Protein AF-A0AB33HP81-F1 (afdb_monomer)

Nearest PDB structures (foldseek):
  7bwm-assembly1_A  TM=9.381E-01  e=1.524E-46  Mycoplasmoides pneumoniae M129
  6rc9-assembly1_A  TM=9.205E-01  e=2.769E-45  Mycoplasmoides pneumoniae M129
  6s3u-assembly2_B  TM=8.685E-01  e=1.444E-22  Mycoplasmoides genitalium G37
  6s3u-assembly1_A  TM=8.684E-01  e=1.618E-22  Mycoplasmoides genitalium G37
  6s3u-assembly3_C  TM=8.630E-01  e=1.528E-22  Mycoplasmoides genitalium G37

Solvent-accessible surface area (backbone atoms only — not comparable to full-atom values): 21000 Å² total; per-residue (Å²): 132,77,59,92,84,59,101,63,81,51,67,82,50,72,83,67,76,80,62,45,21,41,40,73,60,89,95,46,78,46,82,42,64,60,82,65,89,65,91,55,52,61,76,64,82,90,80,72,79,96,45,72,44,36,69,15,72,40,96,91,36,68,96,45,34,54,48,48,68,78,56,50,55,50,50,52,56,30,52,66,38,53,49,63,57,44,51,28,60,24,55,27,45,94,93,36,53,41,55,40,84,68,54,52,80,54,64,77,57,38,73,77,41,58,66,37,45,26,69,74,67,62,78,52,63,73,50,46,59,58,44,60,52,38,40,70,77,41,28,37,58,71,28,62,73,40,86,90,46,81,56,74,32,46,21,50,26,50,67,67,42,61,80,90,37,66,34,53,24,36,52,33,36,65,36,43,39,54,48,99,77,36,64,48,54,80,40,74,44,93,63,26,44,32,32,36,45,48,61,26,40,40,30,36,56,31,70,79,60,63,54,90,95,57,92,39,67,48,79,50,64,68,50,68,87,44,69,69,45,27,48,45,63,62,17,86,60,41,68,80,22,60,68,50,55,48,64,49,98,86,58,48,78,47,75,44,73,51,58,68,63,45,54,52,53,50,56,51,50,66,61,46,75,75,74,68,79,91,76,75,98,64,83,48,101,48,90,67,44,60,91,66,60,76,42,39,35,46,22,68,46,56,50,44,65,82,62,65,101,58,103,57,84,74,86,59,68,54,44,69,76,44,68,58,55,68,47,86,85,50,90,88,57,60,66,54,70,64,52,54,50,36,43,29,25,66,55,35,30,63,56,75,108

InterPro domains:
  IPR004940 Adhesin P1, C-terminal domain [PF03257] (298-353)

Radius of gyration: 25.64 Å; Cα contacts (8 Å, |Δi|>4): 609; chains: 1; bounding box: 70×57×71 Å

Organism: NCBI:txid1112856

Secondary structure (DSSP, 8-state):
---SSSSS--TT-TT----EEEEEETTEEEEEETT--SS-EESS-SS--S--STT---TT-GGG----HHHHHHHHHHHHTT---EEESEE-STTSPPPGGG----HHHHHH-GGGG----SSSPTTS-HHHHHHHHH-HHHHTT-TTSTT-S--EE--PPPTT-EEEEEEE--S----TT-B---EEETTEEEEEETTEEEEESSSSS--TT---EEEEE--SSSHHHHHHHT-SSGGGGEEEEEE-TTS-EEEEE-THHHHHHHHHHHHHTTT-----SSPPS-TT------EEEEGGGG-------SSS------TTSS--PPPPP-GGGPPPHHHHHTTSHHHHHHHH-

Sequence (353 aa):
MGQQGQSGTSAGNPDSLKQDKISKSGDSLTTQDGNATGQQEATNYTNLPPNLTPTADWPNALSFTNKNNAHRAQLFLRGLLGSIPVLVNRSGSDSNKFQATDQKWSYTDLQSDQTKLNLPAYGEVNGLLNPALVETYFGNTRAGGSGSNTTSSPGIGFKIPEQNNDSKATLITPGLAWTPQDVGNLVVSGTSLSFQLGGWLVSFTDFIKPRAGYLGLQLSGLDASDSDQRELIWAKRPWAAFRGSWVNRLGRVESVWDLKGVWADQAQLAAQAATSEASGSALAPHPNALAFQVSVVEASAYSSSTSSSGSGSSSNTSPYLHLIKPKKVESTTQLDQGLKNLLDPNQVRTKLR

pLDDT: mean 88.47, std 16.54, range [32.03, 98.94]

Structure (mmCIF, N/CA/C/O backbone):
data_AF-A0AB33HP81-F1
#
_entry.id   AF-A0AB33HP81-F1
#
loop_
_atom_site.group_PDB
_atom_site.id
_atom_site.type_symbol
_atom_site.label_atom_id
_atom_site.label_alt_id
_atom_site.label_comp_id
_atom_site.label_asym_id
_atom_site.label_entity_id
_atom_site.label_seq_id
_atom_site.pdbx_PDB_ins_code
_atom_site.Cartn_x
_atom_site.Cartn_y
_atom_site.Cartn_z
_atom_site.occupancy
_atom_site.B_iso_or_equiv
_atom_site.auth_seq_id
_atom_site.auth_comp_id
_atom_site.auth_asym_id
_atom_site.auth_atom_id
_atom_site.pdbx_PDB_model_num
ATOM 1 N N . MET A 1 1 ? -20.795 2.289 31.581 1.00 48.47 1 MET A N 1
ATOM 2 C CA . MET A 1 1 ? -20.216 3.340 30.720 1.00 48.47 1 MET A CA 1
ATOM 3 C C . MET A 1 1 ? -19.031 3.930 31.459 1.00 48.47 1 MET A C 1
ATOM 5 O O . MET A 1 1 ? -19.238 4.527 32.506 1.00 48.47 1 MET A O 1
ATOM 9 N N . GLY A 1 2 ? -17.808 3.655 31.007 1.00 40.78 2 GLY A N 1
ATOM 10 C CA . GLY A 1 2 ? -16.610 4.240 31.608 1.00 40.78 2 GLY A CA 1
ATOM 11 C C . GLY A 1 2 ? -16.483 5.716 31.223 1.00 40.78 2 GLY A C 1
ATOM 12 O O . GLY A 1 2 ? -16.603 6.035 30.045 1.00 40.78 2 GLY A O 1
ATOM 13 N N . GLN A 1 3 ? -16.248 6.545 32.244 1.00 37.66 3 GLN A N 1
ATOM 14 C CA . GLN A 1 3 ? -16.006 7.996 32.286 1.00 37.66 3 GLN A CA 1
ATOM 15 C C . GLN A 1 3 ? -17.199 8.958 32.109 1.00 37.66 3 GLN A C 1
ATOM 17 O O . GLN A 1 3 ? -17.496 9.465 31.032 1.00 37.66 3 GLN A O 1
ATOM 22 N N . GLN A 1 4 ? -17.775 9.336 33.258 1.00 32.03 4 GLN A N 1
ATOM 23 C CA . GLN A 1 4 ? -18.089 10.738 33.561 1.00 32.03 4 GLN A CA 1
ATOM 24 C C . GLN A 1 4 ? -16.757 11.500 33.661 1.00 32.03 4 GLN A C 1
ATOM 26 O O . GLN A 1 4 ? -16.021 11.300 34.624 1.00 32.03 4 GLN A O 1
ATOM 31 N N . GLY A 1 5 ? -16.416 12.332 32.674 1.00 33.53 5 GLY A N 1
ATOM 32 C CA . GLY A 1 5 ? -15.243 13.211 32.787 1.00 33.53 5 GLY A CA 1
ATOM 33 C C . GLY A 1 5 ? -14.646 13.742 31.484 1.00 33.53 5 GLY A C 1
ATOM 34 O O . GLY A 1 5 ? -13.986 14.775 31.514 1.00 33.53 5 GLY A O 1
ATOM 35 N N . GLN A 1 6 ? -14.906 13.115 30.336 1.00 38.34 6 GLN A N 1
ATOM 36 C CA . GLN A 1 6 ? -14.505 13.645 29.028 1.00 38.34 6 GLN A CA 1
ATOM 37 C C . GLN A 1 6 ? -15.741 13.888 28.161 1.00 38.34 6 GLN A C 1
ATOM 39 O O . GLN A 1 6 ? -16.659 13.074 28.119 1.00 38.34 6 GLN A O 1
ATOM 44 N N . SER A 1 7 ? -15.776 15.041 27.494 1.00 37.81 7 SER A N 1
ATOM 45 C CA . SER A 1 7 ? -16.878 15.531 26.656 1.00 37.81 7 SER A CA 1
ATOM 46 C C . SER A 1 7 ? -17.040 14.730 25.348 1.00 37.81 7 SER A C 1
ATOM 48 O O . SER A 1 7 ? -16.973 15.288 24.253 1.00 37.81 7 SER A O 1
ATOM 50 N N . GLY A 1 8 ? -17.260 13.417 25.432 1.00 53.34 8 GLY A N 1
ATOM 51 C CA . GLY A 1 8 ? -17.469 12.565 24.266 1.00 53.34 8 GLY A CA 1
ATOM 52 C C . GLY A 1 8 ? -18.201 11.268 24.599 1.00 53.34 8 GLY A C 1
ATOM 53 O O . GLY A 1 8 ? -17.838 10.545 25.518 1.00 53.34 8 GLY A O 1
ATOM 54 N N . THR A 1 9 ? -19.234 10.951 23.819 1.00 71.50 9 THR A N 1
ATOM 55 C CA . THR A 1 9 ? -19.901 9.641 23.818 1.00 71.50 9 THR A CA 1
ATOM 56 C C . THR A 1 9 ? -18.900 8.504 23.555 1.00 71.50 9 THR A C 1
ATOM 58 O O . THR A 1 9 ? -18.004 8.652 22.717 1.00 71.50 9 THR A O 1
ATOM 61 N N . SER A 1 10 ? -19.056 7.377 24.263 1.00 82.69 10 SER A N 1
ATOM 62 C CA . SER A 1 10 ? -18.170 6.202 24.191 1.00 82.69 10 SER A CA 1
ATOM 63 C C . SER A 1 10 ? -18.073 5.625 22.773 1.00 82.69 10 SER A C 1
ATOM 65 O O . SER A 1 10 ? -19.096 5.381 22.137 1.00 82.69 10 SER A O 1
ATOM 67 N N . ALA A 1 11 ? -16.854 5.338 22.301 1.00 86.75 11 ALA A N 1
ATOM 68 C CA . ALA A 1 11 ? -16.628 4.680 21.008 1.00 86.75 11 ALA A CA 1
ATOM 69 C C . ALA A 1 11 ? -17.131 3.224 20.973 1.00 86.75 11 ALA A C 1
ATOM 71 O O . ALA A 1 11 ? -17.458 2.713 19.908 1.00 86.75 11 ALA A O 1
ATOM 72 N N . GLY A 1 12 ? -17.218 2.559 22.130 1.00 88.00 12 GLY A N 1
ATOM 73 C CA . GLY A 1 12 ? -17.693 1.177 22.226 1.00 88.00 12 GLY A CA 1
ATOM 74 C C . GLY A 1 12 ? -19.215 1.024 22.166 1.00 88.00 12 GLY A C 1
ATOM 75 O O . GLY A 1 12 ? -19.695 -0.081 21.939 1.00 88.00 12 GLY A O 1
ATOM 76 N N . ASN A 1 13 ? -19.976 2.102 22.388 1.00 89.94 13 ASN A N 1
ATOM 77 C CA . ASN A 1 13 ? -21.439 2.085 22.315 1.00 89.94 13 ASN A CA 1
ATOM 78 C C . ASN A 1 13 ? -22.005 3.483 21.981 1.00 89.94 13 ASN A C 1
ATOM 80 O O . ASN A 1 13 ? -22.631 4.113 22.840 1.00 89.94 13 ASN A O 1
ATOM 84 N N . PRO A 1 14 ? -21.756 4.006 20.766 1.00 86.06 14 PRO A N 1
ATOM 85 C CA . PRO A 1 14 ? -22.173 5.358 20.390 1.00 86.06 14 PRO A CA 1
ATOM 86 C C . PRO A 1 14 ? -23.699 5.512 20.312 1.00 86.06 14 PRO A C 1
ATOM 88 O O . PRO A 1 14 ? -24.215 6.578 20.641 1.00 86.06 14 PRO A O 1
ATOM 91 N N . ASP A 1 15 ? -24.410 4.440 19.954 1.00 87.62 15 ASP A N 1
ATOM 92 C CA . ASP A 1 15 ? -25.866 4.424 19.755 1.00 87.62 15 ASP A CA 1
ATOM 93 C C . ASP A 1 15 ? -26.638 3.945 20.998 1.00 87.62 15 ASP A C 1
ATOM 95 O O . ASP A 1 15 ? -27.852 3.759 20.962 1.00 87.62 15 ASP A O 1
ATOM 99 N N . SER A 1 16 ? -25.945 3.766 22.128 1.00 87.31 16 SER A N 1
ATOM 100 C CA . SER A 1 16 ? -26.544 3.386 23.416 1.00 87.31 16 SER A CA 1
ATOM 101 C C . SER A 1 16 ? -27.341 2.069 23.382 1.00 87.31 16 SER A C 1
ATOM 103 O O . SER A 1 16 ? -28.349 1.932 24.081 1.00 87.31 16 SER A O 1
ATOM 105 N N . LEU A 1 17 ? -26.872 1.077 22.613 1.00 82.44 17 LEU A N 1
ATOM 106 C CA . LEU A 1 17 ? -27.440 -0.273 22.586 1.00 82.44 17 LEU A CA 1
ATOM 107 C C . LEU A 1 17 ? -27.364 -0.925 23.971 1.00 82.44 17 LEU A C 1
ATOM 109 O O . LEU A 1 17 ? -26.462 -0.650 24.771 1.00 82.44 17 LEU A O 1
ATOM 113 N N . LYS A 1 18 ? -28.310 -1.824 24.236 1.00 82.94 18 LYS A N 1
ATOM 114 C CA . LYS A 1 18 ? -28.379 -2.630 25.457 1.00 82.94 18 LYS A CA 1
ATOM 115 C C . LYS A 1 18 ? -28.207 -4.107 25.118 1.00 82.94 18 LYS A C 1
ATOM 117 O O . LYS A 1 18 ? -28.300 -4.504 23.961 1.00 82.94 18 LYS A O 1
ATOM 122 N N . GLN A 1 19 ? -27.897 -4.900 26.136 1.00 81.12 19 GLN A N 1
ATOM 123 C CA . GLN A 1 19 ? -27.856 -6.351 26.004 1.00 81.12 19 GLN A CA 1
ATOM 124 C C . GLN A 1 19 ? -29.268 -6.918 26.083 1.00 81.12 19 GLN A C 1
ATOM 126 O O . GLN A 1 19 ? -30.001 -6.596 27.021 1.00 81.12 19 GLN A O 1
ATOM 131 N N . ASP A 1 20 ? -29.567 -7.835 25.169 1.00 78.69 20 ASP A N 1
ATOM 132 C CA . ASP A 1 20 ? -30.814 -8.584 25.143 1.00 78.69 20 ASP A CA 1
ATOM 133 C C . ASP A 1 20 ? -30.549 -10.072 25.379 1.00 78.69 20 ASP A C 1
ATOM 135 O O . ASP A 1 20 ? -29.494 -10.624 25.040 1.00 78.69 20 ASP A O 1
ATOM 139 N N . LYS A 1 21 ? -31.548 -10.736 25.945 1.00 80.88 21 LYS A N 1
ATOM 140 C CA . LYS A 1 21 ? -31.602 -12.184 26.109 1.00 80.88 21 LYS A CA 1
ATOM 141 C C . LYS A 1 21 ? -32.855 -12.728 25.446 1.00 80.88 21 LYS A C 1
ATOM 143 O O . LYS A 1 21 ? -33.907 -12.088 25.462 1.00 80.88 21 LYS A O 1
ATOM 148 N N . ILE A 1 22 ? -32.749 -13.926 24.888 1.00 78.56 22 ILE A N 1
ATOM 149 C CA . ILE A 1 22 ? -33.887 -14.663 24.347 1.00 78.56 22 ILE A CA 1
ATOM 150 C C . ILE A 1 22 ? -34.276 -15.731 25.365 1.00 78.56 22 ILE A C 1
ATOM 152 O O . ILE A 1 22 ? -33.462 -16.575 25.747 1.00 78.56 22 ILE A O 1
ATOM 156 N N . SER A 1 23 ? -35.535 -15.705 25.800 1.00 73.31 23 SER A N 1
ATOM 157 C CA . SER A 1 23 ? -36.131 -16.804 26.559 1.00 73.31 23 SER A CA 1
ATOM 158 C C . SER A 1 23 ? -36.986 -17.662 25.635 1.00 73.31 23 SER A C 1
ATOM 160 O O . SER A 1 23 ? -37.859 -17.140 24.936 1.00 73.31 23 SER A O 1
ATOM 162 N N . LYS A 1 24 ? -36.765 -18.977 25.669 1.00 69.00 24 LYS A N 1
ATOM 163 C CA . LYS A 1 24 ? -37.610 -19.959 24.989 1.00 69.00 24 LYS A CA 1
ATOM 164 C C . LYS A 1 24 ? -38.521 -20.642 26.007 1.00 69.00 24 LYS A C 1
ATOM 166 O O . LYS A 1 24 ? -38.034 -21.322 26.908 1.00 69.00 24 LYS A O 1
ATOM 171 N N . SER A 1 25 ? -39.833 -20.478 25.855 1.00 70.25 25 SER A N 1
ATOM 172 C CA . SER A 1 25 ? -40.846 -21.231 26.605 1.00 70.25 25 SER A CA 1
ATOM 173 C C . SER A 1 25 ? -41.788 -21.928 25.618 1.00 70.25 25 SER A C 1
ATOM 175 O O . SER A 1 25 ? -42.581 -21.298 24.921 1.00 70.25 25 SER A O 1
ATOM 177 N N . GLY A 1 26 ? -41.665 -23.255 25.504 1.00 70.25 26 GLY A N 1
ATOM 178 C CA . GLY A 1 26 ? -42.339 -24.012 24.441 1.00 70.25 26 GLY A CA 1
ATOM 179 C C . GLY A 1 26 ? -41.865 -23.581 23.044 1.00 70.25 26 GLY A C 1
ATOM 180 O O . GLY A 1 26 ? -40.658 -23.551 22.788 1.00 70.25 26 GLY A O 1
ATOM 181 N N . ASP A 1 27 ? -42.809 -23.218 22.168 1.00 69.81 27 ASP A N 1
ATOM 182 C CA . ASP A 1 27 ? -42.557 -22.754 20.789 1.00 69.81 27 ASP A CA 1
ATOM 183 C C . ASP A 1 27 ? -42.410 -21.226 20.661 1.00 69.81 27 ASP A C 1
ATOM 185 O O . ASP A 1 27 ? -42.163 -20.711 19.571 1.00 69.81 27 ASP A O 1
ATOM 189 N N . SER A 1 28 ? -42.564 -20.477 21.757 1.00 63.12 28 SER A N 1
ATOM 190 C CA . SER A 1 28 ? -42.499 -19.011 21.743 1.00 63.12 28 SER A CA 1
ATOM 191 C C . SER A 1 28 ? -41.113 -18.495 22.133 1.00 63.12 28 SER A C 1
ATOM 193 O O . SER A 1 28 ? -40.482 -18.997 23.067 1.00 63.12 28 SER A O 1
ATOM 195 N N . LEU A 1 29 ? -40.658 -17.460 21.422 1.00 70.88 29 LEU A N 1
ATOM 196 C CA . LEU A 1 29 ? -39.434 -16.713 21.711 1.00 70.88 29 LEU A CA 1
ATOM 197 C C . LEU A 1 29 ? -39.814 -15.293 22.137 1.00 70.88 29 LEU A C 1
ATOM 199 O O . LEU A 1 29 ? -40.532 -14.604 21.414 1.00 70.88 29 LEU A O 1
ATOM 203 N N . THR A 1 30 ? -39.318 -14.848 23.290 1.00 70.69 30 THR A N 1
ATOM 204 C CA . THR A 1 30 ? -39.494 -13.465 23.766 1.00 70.69 30 THR A CA 1
ATOM 205 C C . THR A 1 30 ? -38.146 -12.845 24.110 1.00 70.69 30 THR A C 1
ATOM 207 O O . THR A 1 30 ? -37.301 -13.503 24.722 1.00 70.69 30 THR A O 1
ATOM 210 N N . THR A 1 31 ? -37.947 -11.583 23.732 1.00 68.38 31 THR A N 1
ATOM 211 C CA . THR A 1 31 ? -36.772 -10.786 24.103 1.00 68.38 31 THR A CA 1
ATOM 212 C C . THR A 1 31 ? -36.976 -10.145 25.474 1.00 68.38 31 THR A C 1
ATOM 214 O O . THR A 1 31 ? -38.047 -9.617 25.775 1.00 68.38 31 THR A O 1
ATOM 217 N N . GLN A 1 32 ? -35.956 -10.219 26.326 1.00 70.25 32 GLN A N 1
ATOM 218 C CA . GLN A 1 32 ? -35.932 -9.596 27.649 1.00 70.25 32 GLN A CA 1
ATOM 219 C C . GLN A 1 32 ? -34.618 -8.840 27.847 1.00 70.25 32 GLN A C 1
ATOM 221 O O . GLN A 1 32 ? -33.584 -9.237 27.304 1.00 70.25 32 GLN A O 1
ATOM 226 N N . ASP A 1 33 ? -34.652 -7.790 28.669 1.00 67.31 33 ASP A N 1
ATOM 227 C CA . ASP A 1 33 ? -33.446 -7.075 29.088 1.00 67.31 33 ASP A CA 1
ATOM 228 C C . ASP A 1 33 ? -32.439 -8.053 29.726 1.00 67.31 33 ASP A C 1
ATOM 230 O O . ASP A 1 33 ? -32.806 -8.939 30.508 1.00 67.31 33 ASP A O 1
ATOM 234 N N . GLY A 1 34 ? -31.144 -7.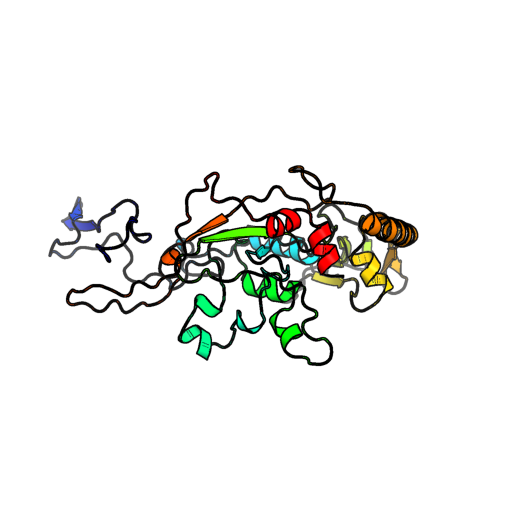862 29.446 1.00 60.38 34 GLY A N 1
ATOM 235 C CA . GLY A 1 34 ? -30.051 -8.766 29.839 1.00 60.38 34 GLY A CA 1
ATOM 236 C C . GLY A 1 34 ? -29.902 -9.087 31.339 1.00 60.38 34 GLY A C 1
ATOM 237 O O . GLY A 1 34 ? -29.137 -9.985 31.696 1.00 60.38 34 GLY A O 1
ATOM 238 N N . ASN A 1 35 ? -30.656 -8.431 32.226 1.00 60.66 35 ASN A N 1
ATOM 239 C CA . ASN A 1 35 ? -30.679 -8.692 33.671 1.00 60.66 35 ASN A CA 1
ATOM 240 C C . ASN A 1 35 ? -31.654 -9.805 34.101 1.00 60.66 35 ASN A C 1
ATOM 242 O O . ASN A 1 35 ? -31.705 -10.134 35.287 1.00 60.66 35 ASN A O 1
ATOM 246 N N . ALA A 1 36 ? -32.424 -10.395 33.185 1.00 57.03 36 ALA A N 1
ATOM 247 C CA . ALA A 1 36 ? -33.344 -11.472 33.534 1.00 57.03 36 ALA A CA 1
ATOM 248 C C . ALA A 1 36 ? -32.605 -12.777 33.933 1.00 57.03 36 ALA A C 1
ATOM 250 O O . ALA A 1 36 ? -31.564 -13.141 33.372 1.00 57.03 36 ALA A O 1
ATOM 251 N N . THR A 1 37 ? -33.129 -13.441 34.969 1.00 58.22 37 THR A N 1
ATOM 252 C CA . THR A 1 37 ? -32.484 -14.499 35.776 1.00 58.22 37 THR A CA 1
ATOM 253 C C . THR A 1 37 ? -32.843 -15.938 35.368 1.00 58.22 37 THR A C 1
ATOM 255 O O . THR A 1 37 ? -32.437 -16.881 36.044 1.00 58.22 37 THR A O 1
ATOM 258 N N . GLY A 1 38 ? -33.593 -16.137 34.277 1.00 59.31 38 GLY A N 1
ATOM 259 C CA . GLY A 1 38 ? -33.953 -17.471 33.766 1.00 59.31 38 GLY A CA 1
ATOM 260 C C . GLY A 1 38 ? -32.864 -18.124 32.900 1.00 59.31 38 GLY A C 1
ATOM 261 O O . GLY A 1 38 ? -31.913 -17.458 32.496 1.00 59.31 38 GLY A O 1
ATOM 262 N N . GLN A 1 39 ? -33.022 -19.415 32.563 1.00 55.47 39 GLN A N 1
ATOM 263 C CA . GLN A 1 39 ? -32.235 -20.074 31.505 1.00 55.47 39 GLN A CA 1
ATOM 264 C C . GLN A 1 39 ? -32.487 -19.352 30.177 1.00 55.47 39 GLN A C 1
ATOM 266 O O . GLN A 1 39 ? -33.548 -19.491 29.571 1.00 55.47 39 GLN A O 1
ATOM 271 N N . GLN A 1 40 ? -31.543 -18.505 29.785 1.00 66.12 40 GLN A N 1
ATOM 272 C CA . GLN A 1 40 ? -31.692 -17.563 28.686 1.00 66.12 40 GLN A CA 1
ATOM 273 C C . GLN A 1 40 ? -30.375 -17.464 27.924 1.00 66.12 40 GLN A C 1
ATOM 275 O O . GLN A 1 40 ? -29.307 -17.369 28.533 1.00 66.12 40 GLN A O 1
ATOM 280 N N . GLU A 1 41 ? -30.459 -17.459 26.599 1.00 74.88 41 GLU A N 1
ATOM 281 C CA . GLU A 1 41 ? -29.304 -17.269 25.725 1.00 74.88 41 GLU A CA 1
ATOM 282 C C . GLU A 1 41 ? -29.162 -15.777 25.405 1.00 74.88 41 GLU A C 1
ATOM 284 O O . GLU A 1 41 ? -30.129 -15.115 25.019 1.00 74.88 41 GLU A O 1
ATOM 289 N N . ALA A 1 42 ? -27.965 -15.222 25.610 1.00 81.12 42 ALA A N 1
ATOM 290 C CA . ALA A 1 42 ? -27.672 -13.844 25.224 1.00 81.12 42 ALA A CA 1
ATOM 291 C C . ALA A 1 42 ? -27.651 -13.720 23.696 1.00 81.12 42 ALA A C 1
ATOM 293 O O . ALA A 1 42 ? -27.170 -14.617 23.004 1.00 81.12 42 ALA A O 1
ATOM 294 N N . THR A 1 43 ? -28.135 -12.598 23.163 1.00 83.38 43 THR A N 1
ATOM 295 C CA . THR A 1 43 ? -28.112 -12.355 21.710 1.00 83.38 43 THR A CA 1
ATOM 296 C C . THR A 1 43 ? -26.711 -12.024 21.191 1.00 83.38 43 THR A C 1
ATOM 298 O O . THR A 1 43 ? -26.415 -12.242 20.017 1.00 83.38 43 THR A O 1
ATOM 301 N N . ASN A 1 44 ? -25.833 -11.508 22.054 1.00 86.06 44 ASN A N 1
ATOM 302 C CA . ASN A 1 44 ? -24.452 -11.177 21.722 1.00 86.06 44 ASN A CA 1
ATOM 303 C C . ASN A 1 44 ? -23.480 -12.337 21.993 1.00 86.06 44 ASN A C 1
ATOM 305 O O . ASN A 1 44 ? -23.670 -13.146 22.899 1.00 86.06 44 ASN A O 1
ATOM 309 N N . TYR A 1 45 ? -22.355 -12.344 21.275 1.00 89.69 45 TYR A N 1
ATOM 310 C CA . TYR A 1 45 ? -21.224 -13.215 21.594 1.00 89.69 45 TYR A CA 1
ATOM 311 C C . TYR A 1 45 ? -20.547 -12.791 22.904 1.00 89.69 45 TYR A C 1
ATOM 313 O O . TYR A 1 45 ? -20.439 -11.600 23.207 1.00 89.69 45 TYR A O 1
ATOM 321 N N . THR A 1 46 ? -20.058 -13.771 23.666 1.00 89.69 46 THR A N 1
ATOM 322 C CA . THR A 1 46 ? -19.281 -13.539 24.896 1.00 89.69 46 THR A CA 1
ATOM 323 C C . THR A 1 46 ? -17.802 -13.292 24.602 1.00 89.69 46 THR A C 1
ATOM 325 O O . THR A 1 46 ? -17.207 -12.378 25.160 1.00 89.69 46 THR A O 1
ATOM 328 N N . ASN A 1 47 ? -17.213 -14.096 23.711 1.00 93.75 47 ASN A N 1
ATOM 329 C CA . ASN A 1 47 ? -15.804 -14.009 23.336 1.00 93.75 47 ASN A CA 1
ATOM 330 C C . ASN A 1 47 ? -15.701 -13.487 21.905 1.00 93.75 47 ASN A C 1
ATOM 332 O O . ASN A 1 47 ? -16.201 -14.122 20.977 1.00 93.75 47 ASN A O 1
ATOM 336 N N . LEU A 1 48 ? -15.056 -12.336 21.738 1.00 95.94 48 LEU A N 1
ATOM 337 C CA . LEU A 1 48 ? -14.835 -11.715 20.436 1.00 95.94 48 LEU A CA 1
ATOM 338 C C . LEU A 1 48 ? -13.391 -11.964 19.978 1.00 95.94 48 LEU A C 1
ATOM 340 O O . LEU A 1 48 ? -12.493 -12.030 20.824 1.00 95.94 48 LEU A O 1
ATOM 344 N N . PRO A 1 49 ? -13.133 -12.078 18.663 1.00 97.75 49 PRO A N 1
ATOM 345 C CA . PRO A 1 49 ? -11.773 -12.101 18.143 1.00 97.75 49 PRO A CA 1
ATOM 346 C C . PRO A 1 49 ? -10.957 -10.888 18.633 1.00 97.75 49 PRO A C 1
ATOM 348 O O . PRO A 1 49 ? -11.444 -9.759 18.563 1.00 97.75 49 PRO A O 1
ATOM 351 N N . PRO A 1 50 ? -9.712 -11.077 19.105 1.00 96.88 50 PRO A N 1
ATOM 352 C CA . PRO A 1 50 ? -8.926 -10.030 19.767 1.00 96.88 50 PRO A CA 1
ATOM 353 C C . PRO A 1 50 ? -8.268 -9.023 18.802 1.00 96.88 50 PRO A C 1
ATOM 355 O O . PRO A 1 50 ? -7.237 -8.440 19.129 1.00 96.88 50 PRO A O 1
ATOM 358 N N . ASN A 1 51 ? -8.802 -8.836 17.591 1.00 97.44 51 ASN A N 1
ATOM 359 C CA . ASN A 1 51 ? -8.290 -7.856 16.630 1.00 97.44 51 ASN A CA 1
ATOM 360 C C . ASN A 1 51 ? -9.379 -7.452 15.631 1.00 97.44 51 ASN A C 1
ATOM 362 O O . ASN A 1 51 ? -9.971 -8.318 14.990 1.00 97.44 51 ASN A O 1
ATOM 366 N N . LEU A 1 52 ? -9.570 -6.144 15.469 1.00 97.19 52 LEU A N 1
ATOM 367 C CA . LEU A 1 52 ? -10.465 -5.515 14.491 1.00 97.19 52 LEU A CA 1
ATOM 368 C C . LEU A 1 52 ? -9.768 -4.412 13.670 1.00 97.19 52 LEU A C 1
ATOM 370 O O . LEU A 1 52 ? -10.413 -3.657 12.949 1.00 97.19 52 LEU A O 1
ATOM 374 N N . THR A 1 53 ? -8.440 -4.309 13.777 1.00 98.44 53 THR A N 1
ATOM 375 C CA . THR A 1 53 ? -7.614 -3.354 13.018 1.00 98.44 53 THR A CA 1
ATOM 376 C C . THR A 1 53 ? -7.544 -3.749 11.534 1.00 98.44 53 THR A C 1
ATOM 378 O O . THR A 1 53 ? -7.899 -4.883 11.186 1.00 98.44 53 THR A O 1
ATOM 381 N N . PRO A 1 54 ? -7.011 -2.896 10.634 1.00 98.56 54 PRO A N 1
ATOM 382 C CA . PRO A 1 54 ? -6.843 -3.245 9.216 1.00 98.56 54 PRO A CA 1
ATOM 383 C C . PRO A 1 54 ? -6.038 -4.527 8.959 1.00 98.56 54 PRO A C 1
ATOM 385 O O . PRO A 1 54 ? -6.128 -5.125 7.889 1.00 98.56 54 PRO A O 1
ATOM 388 N N . THR A 1 55 ? -5.255 -4.982 9.941 1.00 98.56 55 THR A N 1
ATOM 389 C CA . THR A 1 55 ? -4.447 -6.203 9.836 1.00 98.56 55 THR A CA 1
ATOM 390 C C . THR A 1 55 ? -5.208 -7.494 10.163 1.00 98.56 55 THR A C 1
ATOM 392 O O . THR A 1 55 ? -4.646 -8.573 9.955 1.00 98.56 55 THR A O 1
ATOM 395 N N . ALA A 1 56 ? -6.455 -7.399 10.642 1.00 98.56 56 ALA A N 1
ATOM 396 C CA . ALA A 1 56 ? -7.261 -8.533 11.087 1.00 98.56 56 ALA A CA 1
ATOM 397 C C . ALA A 1 56 ? -7.568 -9.529 9.950 1.00 98.56 56 ALA A C 1
ATOM 399 O O . ALA A 1 56 ? -8.055 -9.148 8.880 1.00 98.56 56 ALA A O 1
ATOM 400 N N . ASP A 1 57 ? -7.290 -10.808 10.210 1.00 98.56 57 ASP A N 1
ATOM 401 C CA . ASP A 1 57 ? -7.470 -11.939 9.291 1.00 98.56 57 ASP A CA 1
ATOM 402 C C . ASP A 1 57 ? -7.887 -13.174 10.102 1.00 98.56 57 ASP A C 1
ATOM 404 O O . ASP A 1 57 ? -7.043 -13.916 10.607 1.00 98.56 57 ASP A O 1
ATOM 408 N N . TRP A 1 58 ? -9.193 -13.337 10.316 1.00 98.38 58 TRP A N 1
ATOM 409 C CA . TRP A 1 58 ? -9.762 -14.389 11.158 1.00 98.38 58 TRP A CA 1
ATOM 410 C C . TRP A 1 58 ? -10.520 -15.401 10.294 1.00 98.38 58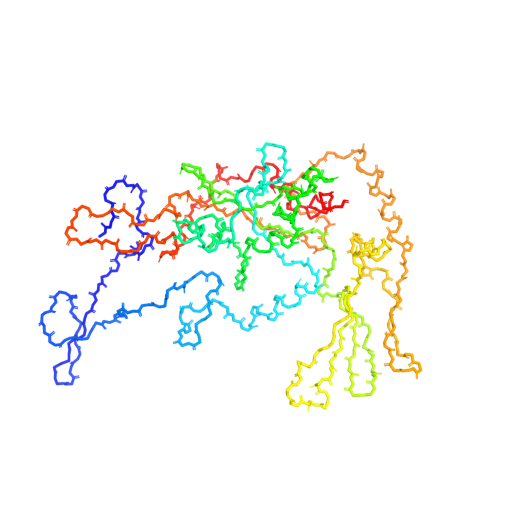 TRP A C 1
ATOM 412 O O . TRP A 1 58 ? -11.695 -15.186 9.981 1.00 98.38 58 TRP A O 1
ATOM 422 N N . PRO A 1 59 ? -9.912 -16.547 9.933 1.00 97.88 59 PRO A N 1
ATOM 423 C CA . PRO A 1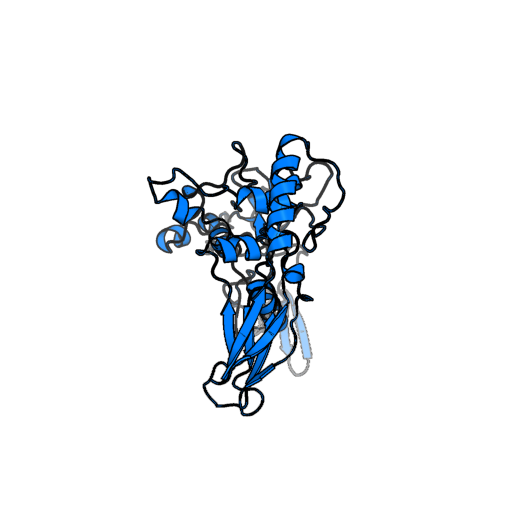 59 ? -10.552 -17.517 9.041 1.00 97.88 59 PRO A CA 1
ATOM 424 C C . PRO A 1 59 ? -11.847 -18.110 9.622 1.00 97.88 59 PRO A C 1
ATOM 426 O O . PRO A 1 59 ? -12.693 -18.593 8.877 1.00 97.88 59 PRO A O 1
ATOM 429 N N . ASN A 1 60 ? -12.015 -18.055 10.946 1.00 97.94 60 ASN A N 1
ATOM 430 C CA . ASN A 1 60 ? -13.196 -18.513 11.674 1.00 97.94 60 ASN A CA 1
ATOM 431 C C . ASN A 1 60 ? -14.182 -17.386 12.047 1.00 97.94 60 ASN A C 1
ATOM 433 O O . ASN A 1 60 ? -15.188 -17.669 12.692 1.00 97.94 60 ASN A O 1
ATOM 437 N N . ALA A 1 61 ? -13.911 -16.127 11.685 1.00 97.94 61 ALA A N 1
ATOM 438 C CA . ALA A 1 61 ? -14.753 -14.987 12.048 1.00 97.94 61 ALA A CA 1
ATOM 439 C C . ALA A 1 61 ? -14.753 -13.917 10.944 1.00 97.94 61 ALA A C 1
ATOM 441 O O . ALA A 1 61 ? -14.095 -12.877 11.046 1.00 97.94 61 ALA A O 1
ATOM 442 N N . LEU A 1 62 ? -15.536 -14.162 9.887 1.00 98.38 62 LEU A N 1
ATOM 443 C CA . LEU A 1 62 ? -15.672 -13.246 8.749 1.00 98.38 62 LEU A CA 1
ATOM 444 C C . LEU A 1 62 ? -16.042 -11.821 9.193 1.00 98.38 62 LEU A C 1
ATOM 446 O O . LEU A 1 62 ? -15.438 -10.867 8.717 1.00 98.38 62 LEU A O 1
ATOM 450 N N . SER A 1 63 ? -16.957 -11.680 10.158 1.00 98.31 63 SER A N 1
ATOM 451 C CA . SER A 1 63 ? -17.415 -10.379 10.675 1.00 98.31 63 SER A CA 1
ATOM 452 C C . SER A 1 63 ? -16.330 -9.546 11.367 1.00 98.31 63 SER A C 1
ATOM 454 O O . SER A 1 63 ? -16.522 -8.351 11.560 1.00 98.31 63 SER A O 1
ATOM 456 N N . PHE A 1 64 ? -15.203 -10.156 11.745 1.00 98.44 64 PHE A N 1
ATOM 457 C CA . PHE A 1 64 ? -14.059 -9.484 12.375 1.00 98.44 64 PHE A CA 1
ATOM 458 C C . PHE A 1 64 ? -12.838 -9.419 11.442 1.00 98.44 64 PHE A C 1
ATOM 460 O O . PHE A 1 64 ? -11.767 -8.972 11.846 1.00 98.44 64 PHE A O 1
ATOM 467 N N . THR A 1 65 ? -12.973 -9.886 10.198 1.00 98.69 65 THR A N 1
ATOM 468 C CA . THR A 1 65 ? -11.878 -9.962 9.228 1.00 98.69 65 THR A CA 1
ATOM 469 C C . THR A 1 65 ? -11.891 -8.761 8.295 1.00 98.69 65 THR A C 1
ATOM 471 O O . THR A 1 65 ? -12.875 -8.510 7.605 1.00 98.69 65 THR A O 1
ATOM 474 N N . ASN A 1 66 ? -10.760 -8.059 8.216 1.00 98.69 66 ASN A N 1
ATOM 475 C CA . ASN A 1 66 ? -10.587 -6.912 7.326 1.00 98.69 66 ASN A CA 1
ATOM 476 C C . ASN A 1 66 ? -9.850 -7.282 6.031 1.00 98.69 66 ASN A C 1
ATOM 478 O O . ASN A 1 66 ? -10.196 -6.787 4.950 1.00 98.69 66 ASN A O 1
ATOM 482 N N . LYS A 1 67 ? -8.850 -8.174 6.107 1.00 98.75 67 LYS A N 1
ATOM 483 C CA . LYS A 1 67 ? -8.124 -8.656 4.923 1.00 98.75 67 LYS A CA 1
ATOM 484 C C . LYS A 1 67 ? -9.024 -9.525 4.048 1.00 98.75 67 LYS A C 1
ATOM 486 O O . LYS A 1 67 ? -9.629 -10.484 4.506 1.00 98.75 67 LYS A O 1
ATOM 491 N N . ASN A 1 68 ? -9.069 -9.231 2.751 1.00 98.62 68 ASN A N 1
ATOM 492 C CA . ASN A 1 68 ? -9.913 -9.956 1.802 1.00 98.62 68 ASN A CA 1
ATOM 493 C C . ASN A 1 68 ? -9.276 -10.035 0.406 1.00 98.62 68 ASN A C 1
ATOM 495 O O . ASN A 1 68 ? -8.377 -9.264 0.070 1.00 98.62 68 ASN A O 1
ATOM 499 N N . ASN A 1 69 ? -9.750 -10.970 -0.422 1.00 98.56 69 ASN A N 1
ATOM 500 C CA . ASN A 1 69 ? -9.152 -11.261 -1.731 1.00 98.56 69 ASN A CA 1
ATOM 501 C C . ASN A 1 69 ? -9.264 -10.100 -2.725 1.00 98.56 69 ASN A C 1
ATOM 503 O O . ASN A 1 69 ? -8.305 -9.832 -3.447 1.00 98.56 69 ASN A O 1
ATOM 507 N N . ALA A 1 70 ? -10.391 -9.382 -2.728 1.00 98.62 70 ALA A N 1
ATOM 508 C CA . ALA A 1 70 ? -10.585 -8.233 -3.609 1.00 98.62 70 ALA A CA 1
ATOM 509 C C . ALA A 1 70 ? -9.540 -7.140 -3.338 1.00 98.62 70 ALA A C 1
ATOM 511 O O . ALA A 1 70 ? -9.009 -6.535 -4.271 1.00 98.62 70 ALA A O 1
ATOM 512 N N . HIS A 1 71 ? -9.197 -6.921 -2.066 1.00 98.12 71 HIS A N 1
ATOM 513 C CA . HIS A 1 71 ? -8.158 -5.969 -1.700 1.00 98.12 71 HIS A CA 1
ATOM 514 C C . HIS A 1 71 ? -6.744 -6.519 -1.927 1.00 98.12 71 HIS A C 1
ATOM 516 O O . HIS A 1 71 ? -5.895 -5.800 -2.445 1.00 98.12 71 HIS A O 1
ATOM 522 N N . ARG A 1 72 ? -6.487 -7.805 -1.640 1.00 98.75 72 ARG A N 1
ATOM 523 C CA . ARG A 1 72 ? -5.186 -8.451 -1.915 1.00 98.75 72 ARG A CA 1
ATOM 524 C C . ARG A 1 72 ? -4.799 -8.364 -3.398 1.00 98.75 72 ARG A C 1
ATOM 526 O O . ARG A 1 72 ? -3.648 -8.062 -3.695 1.00 98.75 72 ARG A O 1
ATOM 533 N N . ALA A 1 73 ? -5.745 -8.556 -4.320 1.00 98.56 73 ALA A N 1
ATOM 534 C CA . ALA A 1 73 ? -5.493 -8.419 -5.758 1.00 98.56 73 ALA A CA 1
ATOM 535 C C . ALA A 1 73 ? -5.081 -6.985 -6.146 1.00 98.56 73 ALA A C 1
ATOM 537 O O . ALA A 1 73 ? -4.131 -6.790 -6.905 1.00 98.56 73 ALA A O 1
ATOM 538 N N . GLN A 1 74 ? -5.748 -5.976 -5.576 1.00 98.50 74 GLN A N 1
ATOM 539 C CA . GLN A 1 74 ? -5.381 -4.574 -5.780 1.00 98.50 74 GLN A CA 1
ATOM 540 C C . GLN A 1 74 ? -4.015 -4.250 -5.167 1.00 98.50 74 GLN A C 1
ATOM 542 O O . GLN A 1 74 ? -3.193 -3.622 -5.828 1.00 98.50 74 GLN A O 1
ATOM 547 N N . LEU A 1 75 ? -3.741 -4.708 -3.941 1.00 98.75 75 LEU A N 1
ATOM 548 C CA . LEU A 1 75 ? -2.446 -4.518 -3.281 1.00 98.75 75 LEU A CA 1
ATOM 549 C C . LEU A 1 75 ? -1.305 -5.178 -4.055 1.00 98.75 75 LEU A C 1
ATOM 551 O O . LEU A 1 75 ? -0.236 -4.588 -4.149 1.00 98.75 75 LEU A O 1
ATOM 555 N N . PHE A 1 76 ? -1.525 -6.354 -4.647 1.00 98.81 76 PHE A N 1
ATOM 556 C CA . PHE A 1 76 ? -0.530 -7.004 -5.497 1.00 98.81 76 PHE A CA 1
ATOM 557 C C . PHE A 1 76 ? -0.184 -6.134 -6.713 1.00 98.81 76 PHE A C 1
ATOM 559 O O . PHE A 1 76 ? 0.978 -5.777 -6.900 1.00 98.81 76 PHE A O 1
ATOM 566 N N . LEU A 1 77 ? -1.191 -5.704 -7.483 1.00 98.81 77 LEU A N 1
ATOM 567 C CA . LEU A 1 77 ? -0.986 -4.838 -8.649 1.00 98.81 77 LEU A CA 1
ATOM 568 C C . LEU A 1 77 ? -0.319 -3.507 -8.265 1.00 98.81 77 LEU A C 1
ATOM 570 O O . LEU A 1 77 ? 0.665 -3.095 -8.876 1.00 98.81 77 LEU A O 1
ATOM 574 N N . ARG A 1 78 ? -0.824 -2.834 -7.228 1.00 98.56 78 ARG A N 1
ATOM 575 C CA . ARG A 1 78 ? -0.292 -1.542 -6.764 1.00 98.56 78 ARG A CA 1
ATOM 576 C C . ARG A 1 78 ? 1.081 -1.669 -6.106 1.00 98.56 78 ARG A C 1
ATOM 578 O O . ARG A 1 78 ? 1.852 -0.715 -6.160 1.00 98.56 78 ARG A O 1
ATOM 585 N N . GLY A 1 79 ? 1.388 -2.828 -5.526 1.00 98.62 79 GLY A N 1
ATOM 586 C CA . GLY A 1 79 ? 2.699 -3.176 -4.988 1.00 98.62 79 GLY A CA 1
ATOM 587 C C . GLY A 1 79 ? 3.751 -3.297 -6.086 1.00 98.62 79 GLY A C 1
ATOM 588 O O . GLY A 1 79 ? 4.813 -2.697 -5.955 1.00 98.62 79 GLY A O 1
ATOM 589 N N . LEU A 1 80 ? 3.431 -3.963 -7.204 1.00 98.69 80 LEU A N 1
ATOM 590 C CA . LEU A 1 80 ? 4.317 -4.009 -8.377 1.00 98.69 80 LEU A CA 1
ATOM 591 C C . LEU A 1 80 ? 4.556 -2.608 -8.959 1.00 98.69 80 LEU A C 1
ATOM 593 O O . LEU A 1 80 ? 5.687 -2.238 -9.257 1.00 98.69 80 LEU A O 1
ATOM 597 N N . LEU A 1 81 ? 3.509 -1.788 -9.058 1.00 98.69 81 LEU A N 1
ATOM 598 C CA . LEU A 1 81 ? 3.625 -0.408 -9.546 1.00 98.69 81 LEU A CA 1
ATOM 599 C C . LEU A 1 81 ? 4.285 0.546 -8.529 1.00 98.69 81 LEU A C 1
ATOM 601 O O . LEU A 1 81 ? 4.540 1.705 -8.853 1.00 98.69 81 LEU A O 1
ATOM 605 N N . GLY A 1 82 ? 4.526 0.089 -7.293 1.00 98.12 82 GLY A N 1
ATOM 606 C CA . GLY A 1 82 ? 5.124 0.882 -6.219 1.00 98.12 82 GLY A CA 1
ATOM 607 C C . GLY A 1 82 ? 4.296 2.106 -5.813 1.00 98.12 82 GLY A C 1
ATOM 608 O O . GLY A 1 82 ? 4.854 3.123 -5.417 1.00 98.12 82 GLY A O 1
ATOM 609 N N . SER A 1 83 ? 2.967 2.039 -5.930 1.00 98.38 83 SER A N 1
ATOM 610 C CA . SER A 1 83 ? 2.082 3.202 -5.771 1.00 98.38 83 SER A CA 1
ATOM 611 C C . SER A 1 83 ? 1.003 3.026 -4.702 1.00 98.38 83 SER A C 1
ATOM 613 O O . SER A 1 83 ? -0.008 3.725 -4.747 1.00 98.38 83 SER A O 1
ATOM 615 N N . ILE A 1 84 ? 1.181 2.114 -3.741 1.00 98.81 84 ILE A N 1
ATOM 616 C CA . ILE A 1 84 ? 0.267 1.973 -2.596 1.00 98.81 84 ILE A CA 1
ATOM 617 C C . ILE A 1 84 ? 0.327 3.266 -1.757 1.00 98.81 84 ILE A C 1
ATOM 619 O O . ILE A 1 84 ? 1.416 3.657 -1.340 1.00 98.81 84 ILE A O 1
ATOM 623 N N . PRO A 1 85 ? -0.802 3.957 -1.508 1.00 98.81 85 PRO A N 1
ATOM 624 C CA . PRO A 1 85 ? -0.799 5.147 -0.663 1.00 98.81 85 PRO A CA 1
ATOM 625 C C . PRO A 1 85 ? -0.432 4.829 0.792 1.00 98.81 85 PRO A C 1
ATOM 627 O O . PRO A 1 85 ? -0.793 3.773 1.312 1.00 98.81 85 PRO A O 1
ATOM 630 N N . VAL A 1 86 ? 0.238 5.763 1.461 1.00 98.88 86 VAL A N 1
ATOM 631 C CA . VAL A 1 86 ? 0.645 5.656 2.869 1.00 98.88 86 VAL A CA 1
ATOM 632 C C . VAL A 1 86 ? 0.103 6.842 3.663 1.00 98.88 86 VAL A C 1
ATOM 634 O O . VAL A 1 86 ? 0.128 7.974 3.177 1.00 98.88 86 VAL A O 1
ATOM 637 N N . LEU A 1 87 ? -0.422 6.591 4.865 1.00 98.94 87 LEU A N 1
ATOM 638 C CA . LEU A 1 87 ? -0.967 7.634 5.735 1.00 98.94 87 LEU A CA 1
ATOM 639 C C . LEU A 1 87 ? 0.165 8.271 6.541 1.00 98.94 87 LEU A C 1
ATOM 641 O O . LEU A 1 87 ? 0.927 7.556 7.197 1.00 98.94 87 LEU A O 1
ATOM 645 N N . VAL A 1 88 ? 0.257 9.603 6.512 1.00 98.81 88 VAL A N 1
ATOM 646 C CA . VAL A 1 88 ? 1.315 10.374 7.184 1.00 98.81 88 VAL A CA 1
ATOM 647 C C . VAL A 1 88 ? 0.751 11.602 7.898 1.00 98.81 88 VAL A C 1
ATOM 649 O O . VAL A 1 88 ? -0.233 12.195 7.458 1.00 98.81 88 VAL A O 1
ATOM 652 N N . ASN A 1 89 ? 1.389 11.994 9.002 1.00 98.38 89 ASN A N 1
ATOM 653 C CA . ASN A 1 89 ? 1.109 13.237 9.738 1.00 98.38 89 ASN A CA 1
ATOM 654 C C . ASN A 1 89 ? 2.393 13.991 10.144 1.00 98.38 89 ASN A C 1
ATOM 656 O O . ASN A 1 89 ? 2.358 14.904 10.975 1.00 98.38 89 ASN A O 1
ATOM 660 N N . ARG A 1 90 ? 3.535 13.573 9.589 1.00 98.44 90 ARG A N 1
ATOM 661 C CA . ARG A 1 90 ? 4.828 14.250 9.653 1.00 98.44 90 ARG A CA 1
ATOM 662 C C . ARG A 1 90 ? 5.347 14.424 8.233 1.00 98.44 90 ARG A C 1
ATOM 664 O O . ARG A 1 90 ? 5.496 13.443 7.506 1.00 98.44 90 ARG A O 1
ATOM 671 N N . SER A 1 91 ? 5.580 15.670 7.841 1.00 96.56 91 SER A N 1
ATOM 672 C CA . SER A 1 91 ? 5.962 16.065 6.482 1.00 96.56 91 SER A CA 1
ATOM 673 C C . SER A 1 91 ? 7.461 15.942 6.198 1.00 96.56 91 SER A C 1
ATOM 675 O O . SER A 1 91 ? 7.881 16.046 5.043 1.00 96.56 91 SER A O 1
ATOM 677 N N . GLY A 1 92 ? 8.286 15.755 7.232 1.00 95.06 92 GLY A N 1
ATOM 678 C CA . GLY A 1 92 ? 9.736 15.685 7.071 1.00 95.06 92 GLY A CA 1
ATOM 679 C C . GLY A 1 92 ? 10.416 17.039 6.847 1.00 95.06 92 GLY A C 1
ATOM 680 O O . GLY A 1 92 ? 11.593 17.085 6.489 1.00 95.06 92 GLY A O 1
ATOM 681 N N . SER A 1 93 ? 9.703 18.158 7.020 1.00 91.88 93 SER A N 1
ATOM 682 C CA . SER A 1 93 ? 10.336 19.476 7.183 1.00 91.88 93 SER A CA 1
ATOM 683 C C . SER A 1 93 ? 11.009 19.575 8.554 1.00 91.88 93 SER A C 1
ATOM 685 O O . SER A 1 93 ? 10.644 18.838 9.463 1.00 91.88 93 SER A O 1
ATOM 687 N N . ASP A 1 94 ? 11.972 20.482 8.738 1.00 87.38 94 ASP A N 1
ATOM 688 C CA . ASP A 1 94 ? 12.787 20.566 9.966 1.00 87.38 94 ASP A CA 1
ATOM 689 C C . ASP A 1 94 ? 11.983 20.664 11.270 1.00 87.38 94 ASP A C 1
ATOM 691 O O . ASP A 1 94 ? 12.355 20.045 12.264 1.00 87.38 94 ASP A O 1
ATOM 695 N N . SER A 1 95 ? 10.846 21.361 11.260 1.00 90.31 95 SER A N 1
ATOM 696 C CA . SER A 1 95 ? 9.948 21.485 12.416 1.00 90.31 95 SER A CA 1
ATOM 697 C C . SER A 1 95 ? 8.923 20.348 12.547 1.00 90.31 95 SER A C 1
ATOM 699 O O . SER A 1 95 ? 8.150 20.321 13.504 1.00 90.31 95 SER A O 1
ATOM 701 N N . ASN A 1 96 ? 8.881 19.409 11.597 1.00 95.12 96 ASN A N 1
ATOM 702 C CA . ASN A 1 96 ? 7.856 18.370 11.498 1.00 95.12 96 ASN A CA 1
ATOM 703 C C . ASN A 1 96 ? 8.421 17.029 10.973 1.00 95.12 96 ASN A C 1
ATOM 705 O O . ASN A 1 96 ? 7.783 16.338 10.173 1.00 95.12 96 ASN A O 1
ATOM 709 N N . LYS A 1 97 ? 9.626 16.656 11.428 1.00 95.75 97 LYS A N 1
ATOM 710 C CA . LYS A 1 97 ? 10.270 15.368 11.112 1.00 95.75 97 LYS A CA 1
ATOM 711 C C . LYS A 1 97 ? 9.767 14.241 12.009 1.00 95.75 97 LYS A C 1
ATOM 713 O O . LYS A 1 97 ? 9.598 14.419 13.213 1.00 95.75 97 LYS A O 1
ATOM 718 N N . PHE A 1 98 ? 9.593 13.072 11.412 1.00 97.38 98 PHE A N 1
ATOM 719 C CA . PHE A 1 98 ? 9.489 11.795 12.102 1.00 97.38 98 PHE A CA 1
ATOM 720 C C . PHE A 1 98 ? 10.893 11.253 12.382 1.00 97.38 98 PHE A C 1
ATOM 722 O O . PHE A 1 98 ? 11.710 11.144 11.464 1.00 97.38 98 PHE A O 1
ATOM 729 N N . GLN A 1 99 ? 11.177 10.927 13.639 1.00 95.00 99 GLN A N 1
ATOM 730 C CA . GLN A 1 99 ? 12.483 10.438 14.071 1.00 95.00 99 GLN A CA 1
ATOM 731 C C . GLN A 1 99 ? 12.485 8.915 14.194 1.00 95.00 99 GLN A C 1
ATOM 733 O O . GLN A 1 99 ? 11.465 8.294 14.481 1.00 95.00 99 GLN A O 1
ATOM 738 N N . ALA A 1 100 ? 13.658 8.291 14.062 1.00 94.44 100 ALA A N 1
ATOM 739 C CA . ALA A 1 100 ? 13.799 6.845 14.248 1.00 94.44 100 ALA A CA 1
ATOM 740 C C . ALA A 1 100 ? 13.321 6.376 15.638 1.00 94.44 100 ALA A C 1
ATOM 742 O O . ALA A 1 100 ? 12.777 5.284 15.777 1.00 94.44 100 ALA A O 1
ATOM 743 N N . THR A 1 101 ? 13.495 7.214 16.665 1.00 95.31 101 THR A N 1
ATOM 744 C CA . THR A 1 101 ? 13.082 6.943 18.049 1.00 95.31 101 THR A CA 1
ATOM 745 C C . THR A 1 101 ? 11.575 7.023 18.275 1.00 95.31 101 THR A C 1
ATOM 747 O O . THR A 1 101 ? 11.105 6.489 19.281 1.00 95.31 101 THR A O 1
ATOM 750 N N . ASP A 1 102 ? 10.821 7.633 17.356 1.00 96.94 102 ASP A N 1
ATOM 751 C CA . ASP A 1 102 ? 9.359 7.695 17.427 1.00 96.94 102 ASP A CA 1
ATOM 752 C C . ASP A 1 102 ? 8.708 6.331 17.142 1.00 96.94 102 ASP A C 1
ATOM 754 O O . ASP A 1 102 ? 7.548 6.127 17.497 1.00 96.94 102 ASP A O 1
ATOM 758 N N . GLN A 1 103 ? 9.442 5.392 16.531 1.00 98.12 103 GLN A N 1
ATOM 759 C CA . GLN A 1 103 ? 8.969 4.062 16.151 1.00 98.12 103 GLN A CA 1
ATOM 760 C C . GLN A 1 103 ? 9.606 2.961 17.003 1.00 98.12 103 GLN A C 1
ATOM 762 O O . GLN A 1 103 ? 10.827 2.919 17.177 1.00 98.12 103 GLN A O 1
ATOM 767 N N . LYS A 1 104 ? 8.789 2.004 17.456 1.00 98.00 104 LYS A N 1
ATOM 768 C CA . LYS A 1 104 ? 9.252 0.739 18.043 1.00 98.00 104 LYS A CA 1
ATOM 769 C C . LYS A 1 104 ? 8.646 -0.459 17.320 1.00 98.00 104 LYS A C 1
ATOM 771 O O . LYS A 1 104 ? 7.562 -0.385 16.747 1.00 98.00 104 LYS A O 1
ATOM 776 N N . TRP A 1 105 ? 9.388 -1.560 17.346 1.00 97.88 105 TRP A N 1
ATOM 777 C CA . TRP A 1 105 ? 9.041 -2.814 16.668 1.00 97.88 105 TRP A CA 1
ATOM 778 C C . TRP A 1 105 ? 9.152 -4.023 17.595 1.00 97.88 105 TRP A C 1
ATOM 780 O O . TRP A 1 105 ? 8.410 -4.989 17.437 1.00 97.88 105 TRP A O 1
ATOM 790 N N . SER A 1 106 ? 10.071 -3.971 18.564 1.00 98.00 106 SER A N 1
ATOM 791 C CA . SER A 1 106 ? 10.302 -5.046 19.522 1.00 98.00 106 SER A CA 1
ATOM 792 C C . SER A 1 106 ? 9.042 -5.331 20.324 1.00 98.00 106 SER A C 1
ATOM 794 O O . SER A 1 106 ? 8.460 -4.431 20.927 1.00 98.00 106 SER A O 1
ATOM 796 N N . TYR A 1 107 ? 8.653 -6.603 20.388 1.00 97.19 107 TYR A N 1
ATOM 797 C CA . TYR A 1 107 ? 7.465 -7.018 21.128 1.00 97.19 107 TYR A CA 1
ATOM 798 C C . TYR A 1 107 ? 7.518 -6.608 22.607 1.00 97.19 107 TYR A C 1
ATOM 800 O O . TY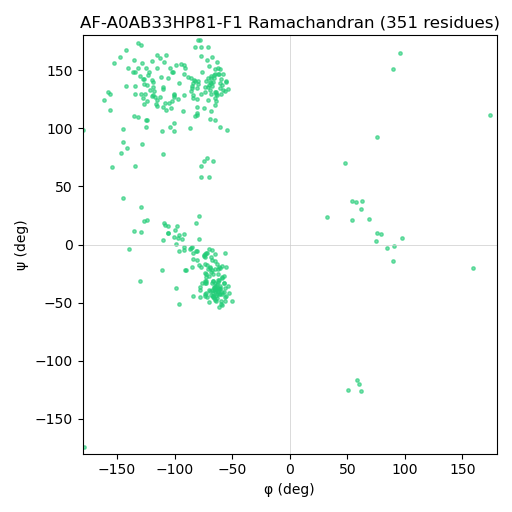R A 1 107 ? 6.492 -6.250 23.164 1.00 97.19 107 TYR A O 1
ATOM 808 N N . THR A 1 108 ? 8.701 -6.580 23.227 1.00 96.44 108 THR A N 1
ATOM 809 C CA . THR A 1 108 ? 8.882 -6.108 24.610 1.00 96.44 108 THR A CA 1
ATOM 810 C C . THR A 1 108 ? 8.422 -4.663 24.806 1.00 96.44 108 THR A C 1
ATOM 812 O O . THR A 1 108 ? 7.772 -4.360 25.802 1.00 96.44 108 THR A O 1
ATOM 815 N N . ASP A 1 109 ? 8.708 -3.785 23.840 1.00 96.06 109 ASP A N 1
ATOM 816 C CA . ASP A 1 109 ? 8.273 -2.387 23.874 1.00 96.06 109 ASP A CA 1
ATOM 817 C C . ASP A 1 109 ? 6.763 -2.300 23.620 1.00 96.06 109 ASP A C 1
ATOM 819 O O . ASP A 1 109 ? 6.042 -1.614 24.342 1.00 96.06 109 ASP A O 1
ATOM 823 N N . LEU A 1 110 ? 6.272 -3.044 22.622 1.00 96.25 110 LEU A N 1
ATOM 824 C CA . LEU A 1 110 ? 4.871 -3.006 22.191 1.00 96.25 110 LEU A CA 1
ATOM 825 C C . LEU A 1 110 ? 3.906 -3.675 23.175 1.00 96.25 110 LEU A C 1
ATOM 827 O O . LEU A 1 110 ? 2.740 -3.299 23.238 1.00 96.25 110 LEU A O 1
ATOM 831 N N . GLN A 1 111 ? 4.367 -4.662 23.940 1.00 93.00 111 GLN A N 1
ATOM 832 C CA . GLN A 1 111 ? 3.585 -5.288 25.002 1.00 93.00 111 GLN A CA 1
ATOM 833 C C . GLN A 1 111 ? 3.333 -4.304 26.152 1.00 93.00 111 GLN A C 1
ATOM 835 O O . GLN A 1 111 ? 2.275 -4.360 26.775 1.00 93.00 111 GLN A O 1
ATOM 840 N N . SER A 1 112 ? 4.291 -3.410 26.416 1.00 92.94 112 SER A N 1
ATOM 841 C CA . SER A 1 112 ? 4.168 -2.347 27.418 1.00 92.94 112 SER A CA 1
ATOM 842 C C . SER A 1 112 ? 3.328 -1.175 26.900 1.00 92.94 112 SER A C 1
ATOM 844 O O . SER A 1 112 ? 2.428 -0.701 27.590 1.00 92.94 112 SER A O 1
ATOM 846 N N . ASP A 1 113 ? 3.587 -0.737 25.665 1.00 94.75 113 ASP A N 1
ATOM 847 C CA . ASP A 1 113 ? 2.882 0.375 25.028 1.00 94.75 113 ASP A CA 1
ATOM 848 C C . ASP A 1 113 ? 2.715 0.137 23.516 1.00 94.75 113 ASP A C 1
ATOM 850 O O . ASP A 1 113 ? 3.610 0.392 22.704 1.00 94.75 113 ASP A O 1
ATOM 854 N N . GLN A 1 114 ? 1.519 -0.318 23.125 1.00 96.44 114 GLN A N 1
ATOM 855 C CA . GLN A 1 114 ? 1.183 -0.591 21.725 1.00 96.44 114 GLN A CA 1
ATOM 856 C C . GLN A 1 114 ? 1.171 0.671 20.849 1.00 96.44 114 GLN A C 1
ATOM 858 O O . GLN A 1 114 ? 1.329 0.557 19.632 1.00 96.44 114 GLN A O 1
ATOM 863 N N . THR A 1 115 ? 1.035 1.874 21.425 1.00 96.81 115 THR A N 1
ATOM 864 C CA . THR A 1 115 ? 1.017 3.117 20.633 1.00 96.81 115 THR A CA 1
ATOM 865 C C . THR A 1 115 ? 2.371 3.407 19.983 1.00 96.81 115 THR A C 1
ATOM 867 O O . THR A 1 115 ? 2.421 4.057 18.938 1.00 96.81 115 THR A O 1
ATOM 870 N N . LYS A 1 116 ? 3.470 2.840 20.509 1.00 97.75 116 LYS A N 1
ATOM 871 C CA . LYS A 1 116 ? 4.818 2.959 19.922 1.00 97.75 116 LYS A CA 1
ATOM 872 C C . LYS A 1 116 ? 4.983 2.246 18.579 1.00 97.75 116 LYS A C 1
ATOM 874 O O . LYS A 1 116 ? 5.961 2.505 17.878 1.00 97.75 116 LYS A O 1
ATOM 879 N N . LEU A 1 117 ? 4.031 1.389 18.195 1.00 98.50 117 LEU A N 1
ATOM 880 C CA . LEU A 1 117 ? 3.972 0.823 16.845 1.00 98.50 117 LEU A CA 1
ATOM 881 C C . LEU A 1 117 ? 3.552 1.871 15.803 1.00 98.50 117 LEU A C 1
ATOM 883 O O . LEU A 1 117 ? 3.802 1.671 14.619 1.00 98.50 117 LEU A O 1
ATOM 887 N N . ASN A 1 118 ? 2.904 2.961 16.217 1.00 98.69 118 ASN A N 1
ATOM 888 C CA . ASN A 1 118 ? 2.310 3.956 15.327 1.00 98.69 118 ASN A CA 1
ATOM 889 C C . ASN A 1 118 ? 1.323 3.380 14.294 1.00 98.69 118 ASN A C 1
ATOM 891 O O . ASN A 1 118 ? 1.265 3.841 13.153 1.00 98.69 118 ASN A O 1
ATOM 895 N N . LEU A 1 119 ? 0.531 2.371 14.679 1.00 98.75 119 LEU A N 1
ATOM 896 C CA . LEU A 1 119 ? -0.593 1.893 13.870 1.00 98.75 119 LEU A CA 1
ATOM 897 C C . LEU A 1 119 ? -1.757 2.906 13.964 1.00 98.75 119 LEU A C 1
ATOM 899 O O . LEU A 1 119 ? -2.281 3.078 15.067 1.00 98.75 119 LEU A O 1
ATOM 903 N N . PRO A 1 120 ? -2.183 3.549 12.855 1.00 98.75 120 PRO A N 1
ATOM 904 C CA . PRO A 1 120 ? -3.283 4.513 12.892 1.00 98.75 120 PRO A CA 1
ATOM 905 C C . PRO A 1 120 ? -4.639 3.861 13.193 1.00 98.75 120 PRO A C 1
ATOM 907 O O . PRO A 1 120 ? -5.404 4.385 13.991 1.00 98.75 120 PRO A O 1
ATOM 910 N N . ALA A 1 121 ? -4.948 2.719 12.571 1.00 98.50 121 ALA A N 1
ATOM 911 C CA . ALA A 1 121 ? -6.261 2.068 12.627 1.00 98.50 121 ALA A CA 1
ATOM 912 C C . ALA A 1 121 ? -7.445 2.981 12.215 1.00 98.50 121 ALA A C 1
ATOM 914 O O . ALA A 1 121 ? -8.596 2.697 12.552 1.00 98.50 121 ALA A O 1
ATOM 915 N N . TYR A 1 122 ? -7.162 4.054 11.466 1.00 98.75 122 TYR A N 1
ATOM 916 C CA . TYR A 1 122 ? -8.112 4.974 10.846 1.00 98.75 122 TYR A CA 1
ATOM 917 C C . TYR A 1 122 ? -7.433 5.776 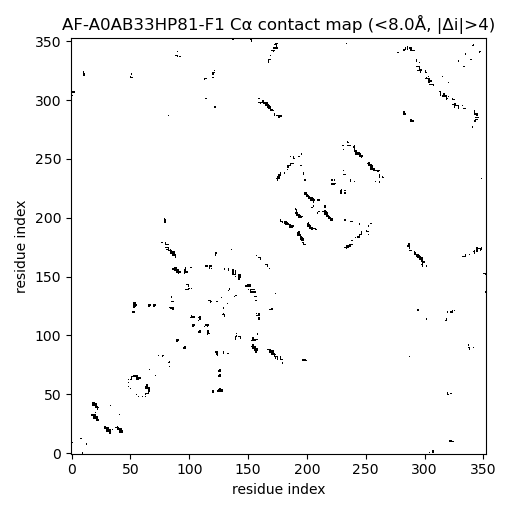9.720 1.00 98.75 122 TYR A C 1
ATOM 919 O O . TYR A 1 122 ? -6.466 6.505 9.946 1.00 98.75 122 TYR A O 1
ATOM 927 N N . GLY A 1 123 ? -8.007 5.718 8.515 1.00 98.50 123 GLY A N 1
ATOM 928 C CA . GLY A 1 123 ? -7.600 6.525 7.357 1.00 98.50 123 GLY A CA 1
ATOM 929 C C . GLY A 1 123 ? -6.525 5.898 6.461 1.00 98.50 123 GLY A C 1
ATOM 930 O O . GLY A 1 123 ? -6.339 6.362 5.336 1.00 98.50 123 GLY A O 1
ATOM 931 N N . GLU A 1 124 ? -5.831 4.848 6.904 1.00 98.81 124 GLU A N 1
ATOM 932 C CA . GLU A 1 124 ? -4.877 4.112 6.074 1.00 98.81 124 GLU A CA 1
ATOM 933 C C . GLU A 1 124 ? -5.552 3.161 5.072 1.00 98.81 124 GLU A C 1
ATOM 935 O O . GLU A 1 124 ? -6.750 2.876 5.122 1.00 98.81 124 GLU A O 1
ATOM 940 N N . VAL A 1 125 ? -4.748 2.625 4.153 1.00 98.75 125 VAL A N 1
ATOM 941 C CA . VAL A 1 125 ? -5.172 1.552 3.251 1.00 98.75 125 VAL A CA 1
ATOM 942 C C . VAL A 1 125 ? -5.471 0.283 4.062 1.00 98.75 125 VAL A C 1
ATOM 944 O O . VAL A 1 125 ? -4.665 -0.143 4.888 1.00 98.75 125 VAL A O 1
ATOM 947 N N . ASN A 1 126 ? -6.628 -0.336 3.814 1.00 98.50 126 ASN A N 1
ATOM 948 C CA . ASN A 1 126 ? -7.039 -1.560 4.499 1.00 98.50 126 ASN A CA 1
ATOM 949 C C . ASN A 1 126 ? -6.083 -2.743 4.211 1.00 98.50 126 ASN A C 1
ATOM 951 O O . ASN A 1 126 ? -5.408 -2.796 3.191 1.00 98.50 126 ASN A O 1
ATOM 955 N N . GLY A 1 127 ? -6.043 -3.746 5.086 1.00 98.25 127 GLY A N 1
ATOM 956 C CA . GLY A 1 127 ? -5.374 -5.019 4.812 1.00 98.25 127 GLY A CA 1
ATOM 957 C C . GLY A 1 127 ? -3.842 -5.009 4.867 1.00 98.25 127 GLY A C 1
ATOM 958 O O . GLY A 1 127 ? -3.229 -6.051 4.621 1.00 98.25 127 GLY A O 1
ATOM 959 N N . LEU A 1 128 ? -3.223 -3.880 5.223 1.00 98.44 128 LEU A N 1
ATOM 960 C CA . LEU A 1 128 ? -1.779 -3.727 5.411 1.00 98.44 128 LEU A CA 1
ATOM 961 C C . LEU A 1 128 ? -1.443 -3.071 6.757 1.00 98.44 128 LEU A C 1
ATOM 963 O O . LEU A 1 128 ? -2.323 -2.616 7.483 1.00 98.44 128 LEU A O 1
ATOM 967 N N . LEU A 1 129 ? -0.154 -3.043 7.102 1.00 98.88 129 LEU A N 1
ATOM 968 C CA . LEU A 1 129 ? 0.359 -2.380 8.300 1.00 98.88 129 LEU A CA 1
ATOM 969 C C . LEU A 1 129 ? 1.025 -1.054 7.898 1.00 98.88 129 LEU A C 1
ATOM 971 O O . LEU A 1 129 ? 2.161 -1.055 7.427 1.00 98.88 129 LEU A O 1
ATOM 975 N N . ASN A 1 130 ? 0.327 0.073 8.081 1.00 98.88 130 ASN A N 1
ATOM 976 C CA . ASN A 1 130 ? 0.806 1.402 7.668 1.00 98.88 130 ASN A CA 1
ATOM 977 C C . ASN A 1 130 ? 2.236 1.749 8.139 1.00 98.88 130 ASN A C 1
ATOM 979 O O . ASN A 1 130 ? 3.034 2.133 7.285 1.00 98.88 130 ASN A O 1
ATOM 983 N N . PRO A 1 131 ? 2.629 1.582 9.423 1.00 98.75 131 PRO A N 1
ATOM 984 C CA . PRO A 1 131 ? 3.994 1.901 9.852 1.00 98.75 131 PRO A CA 1
ATOM 985 C C . PRO A 1 131 ? 5.057 1.053 9.133 1.00 98.75 131 PRO A C 1
ATOM 987 O O . PRO A 1 131 ? 6.162 1.530 8.887 1.00 98.75 131 PRO A O 1
ATOM 990 N N . ALA A 1 132 ? 4.742 -0.185 8.732 1.00 98.75 132 ALA A N 1
ATOM 991 C CA . ALA A 1 132 ? 5.672 -1.013 7.959 1.00 98.75 132 ALA A CA 1
ATOM 992 C C . ALA A 1 132 ? 5.810 -0.521 6.507 1.00 98.75 132 ALA A C 1
ATOM 994 O O . ALA A 1 132 ? 6.896 -0.588 5.929 1.00 98.75 132 ALA A O 1
ATOM 995 N N . LEU A 1 133 ? 4.737 0.024 5.922 1.00 98.81 133 LEU A N 1
ATOM 996 C CA . LEU A 1 133 ? 4.793 0.672 4.610 1.00 98.81 133 LEU A CA 1
ATOM 997 C C . LEU A 1 133 ? 5.580 1.995 4.666 1.00 98.81 133 LEU A C 1
ATOM 999 O O . LEU A 1 133 ? 6.396 2.249 3.783 1.00 98.81 133 LEU A O 1
ATOM 1003 N N . VAL A 1 134 ? 5.406 2.784 5.737 1.00 98.75 134 VAL A N 1
ATOM 1004 C CA . VAL A 1 134 ? 6.239 3.966 6.041 1.00 98.75 134 VAL A CA 1
ATOM 1005 C C . VAL A 1 134 ? 7.716 3.572 6.113 1.00 98.75 134 VAL A C 1
ATOM 1007 O O . VAL A 1 134 ? 8.546 4.206 5.466 1.00 98.75 134 VAL A O 1
ATOM 1010 N N . GLU A 1 135 ? 8.058 2.509 6.848 1.00 98.44 135 GLU A N 1
ATOM 1011 C CA . GLU A 1 135 ? 9.446 2.039 6.935 1.00 98.44 135 GLU A CA 1
ATOM 1012 C C . GLU A 1 135 ? 9.964 1.546 5.581 1.00 98.44 135 GLU A C 1
ATOM 1014 O O . GLU A 1 135 ? 11.094 1.854 5.214 1.00 98.44 135 GLU A O 1
ATOM 1019 N N . THR A 1 136 ? 9.146 0.848 4.791 1.00 98.31 136 THR A N 1
ATOM 1020 C CA . THR A 1 136 ? 9.537 0.400 3.444 1.00 98.31 136 THR A CA 1
ATOM 1021 C C . THR A 1 136 ? 9.918 1.593 2.563 1.00 98.31 136 THR A C 1
ATOM 1023 O O . THR A 1 136 ? 11.028 1.625 2.026 1.00 98.31 136 THR A O 1
ATOM 1026 N N . TYR A 1 137 ? 9.050 2.604 2.475 1.00 98.19 137 TYR A N 1
ATOM 1027 C CA . TYR A 1 137 ? 9.262 3.764 1.607 1.00 98.19 137 TYR A CA 1
ATOM 1028 C C . TYR A 1 137 ? 10.326 4.738 2.114 1.00 98.19 137 TYR A C 1
ATOM 1030 O O . TYR A 1 137 ? 11.144 5.188 1.317 1.00 98.19 137 TYR A O 1
ATOM 1038 N N . PHE A 1 138 ? 10.349 5.053 3.409 1.00 97.69 138 PHE A N 1
ATOM 1039 C CA . PHE A 1 138 ? 11.167 6.157 3.934 1.00 97.69 138 PHE A CA 1
ATOM 1040 C C . PHE A 1 138 ? 12.342 5.704 4.803 1.00 97.69 138 PHE A C 1
ATOM 1042 O O . PHE A 1 138 ? 13.318 6.434 4.937 1.00 97.69 138 PHE A O 1
ATOM 1049 N N . GLY A 1 139 ? 12.294 4.496 5.368 1.00 95.94 139 GLY A N 1
ATOM 1050 C CA . GLY A 1 139 ? 13.443 3.906 6.055 1.00 95.94 139 GLY A CA 1
ATOM 1051 C C . GLY A 1 139 ? 13.936 4.657 7.280 1.00 95.94 139 GLY A C 1
ATOM 1052 O O . GLY A 1 139 ? 15.146 4.740 7.494 1.00 95.94 139 GLY A O 1
ATOM 1053 N N . ASN A 1 140 ? 13.022 5.216 8.071 1.00 94.81 140 ASN A N 1
ATOM 1054 C CA . ASN A 1 140 ? 13.358 6.017 9.243 1.00 94.81 140 ASN A CA 1
ATOM 1055 C C . ASN A 1 140 ? 14.184 5.217 10.260 1.00 94.81 140 ASN A C 1
ATOM 1057 O O . ASN A 1 140 ? 15.172 5.735 10.784 1.00 94.81 140 ASN A O 1
ATOM 1061 N N . THR A 1 141 ? 13.824 3.954 10.515 1.00 93.31 141 THR A N 1
ATOM 1062 C CA . THR A 1 141 ? 14.559 3.101 11.459 1.00 93.31 141 THR A CA 1
ATOM 1063 C C . THR A 1 141 ? 15.934 2.722 10.907 1.00 93.31 141 THR A C 1
ATOM 1065 O O . THR A 1 141 ? 16.933 2.906 11.604 1.00 93.31 141 THR A O 1
ATOM 1068 N N . ARG A 1 142 ? 16.020 2.244 9.655 1.00 90.06 142 ARG A N 1
ATOM 1069 C CA . ARG A 1 142 ? 17.314 1.832 9.069 1.00 90.06 142 ARG A CA 1
ATOM 1070 C C . ARG A 1 142 ? 18.299 2.991 8.874 1.00 90.06 142 ARG A C 1
ATOM 1072 O O . ARG A 1 142 ? 19.494 2.806 9.083 1.00 90.06 142 ARG A O 1
ATOM 1079 N N . ALA A 1 143 ? 17.818 4.181 8.507 1.00 87.38 143 ALA A N 1
ATOM 1080 C CA . ALA A 1 143 ? 18.673 5.345 8.268 1.00 87.38 143 ALA A CA 1
ATOM 1081 C C . ALA A 1 143 ? 19.220 5.952 9.570 1.00 87.38 143 ALA A C 1
ATOM 1083 O O . ALA A 1 143 ? 20.333 6.469 9.579 1.00 87.38 143 ALA A O 1
ATOM 1084 N N . GLY A 1 144 ? 18.471 5.864 10.676 1.00 78.81 144 GLY A N 1
ATOM 1085 C CA . GLY A 1 144 ? 18.897 6.371 11.986 1.00 78.81 144 GLY A CA 1
ATOM 1086 C C . GLY A 1 144 ? 19.962 5.521 12.693 1.00 78.81 144 GLY A C 1
ATOM 1087 O O . GLY A 1 144 ? 20.483 5.944 13.720 1.00 78.81 144 GLY A O 1
ATOM 1088 N N . GLY A 1 145 ? 20.279 4.331 12.169 1.00 71.75 145 GLY A N 1
ATOM 1089 C CA . GLY A 1 145 ? 21.231 3.390 12.770 1.00 71.75 145 GLY A CA 1
ATOM 1090 C C . GLY A 1 145 ? 22.660 3.453 12.219 1.00 71.75 145 GLY A C 1
ATOM 1091 O O . GLY A 1 145 ? 23.526 2.756 12.742 1.00 71.75 145 GLY A O 1
ATOM 1092 N N . SER A 1 146 ? 22.927 4.253 11.177 1.00 63.72 146 SER A N 1
ATOM 1093 C CA . SER A 1 146 ? 24.256 4.355 10.552 1.00 63.72 146 SER A CA 1
ATOM 1094 C C . SER A 1 146 ? 24.841 5.762 10.676 1.00 63.72 146 SER A C 1
ATOM 1096 O O . SER A 1 146 ? 24.226 6.742 10.262 1.00 63.72 146 SER A O 1
ATOM 1098 N N . GLY A 1 147 ? 26.069 5.861 11.194 1.00 58.44 147 GLY A N 1
ATOM 1099 C CA . GLY A 1 147 ? 26.802 7.126 11.321 1.00 58.44 147 GLY A CA 1
ATOM 1100 C C . GLY A 1 147 ? 27.366 7.678 10.006 1.00 58.44 147 GLY A C 1
ATOM 1101 O O . GLY A 1 147 ? 27.818 8.818 9.988 1.00 58.44 147 GLY A O 1
ATOM 1102 N N . SER A 1 148 ? 27.348 6.909 8.906 1.00 58.88 148 SER A N 1
ATOM 1103 C CA . SER A 1 148 ? 27.940 7.342 7.626 1.00 58.88 148 SER A CA 1
ATOM 1104 C C . SER A 1 148 ? 27.076 8.342 6.852 1.00 58.88 148 SER A C 1
ATOM 1106 O O . SER A 1 148 ? 27.590 9.028 5.981 1.00 58.88 148 SER A O 1
ATOM 1108 N N . ASN A 1 149 ? 25.782 8.420 7.170 1.00 57.88 149 ASN A N 1
ATOM 1109 C CA . ASN A 1 149 ? 24.814 9.346 6.591 1.00 57.88 149 ASN A CA 1
ATOM 1110 C C . ASN A 1 149 ? 23.890 9.806 7.722 1.00 57.88 149 ASN A C 1
ATOM 1112 O O . ASN A 1 149 ? 22.829 9.209 7.909 1.00 57.88 149 ASN A O 1
ATOM 1116 N N . THR A 1 150 ? 24.294 10.810 8.508 1.00 49.72 150 THR A N 1
ATOM 1117 C CA . THR A 1 150 ? 23.493 11.332 9.631 1.00 49.72 150 THR A CA 1
ATOM 1118 C C .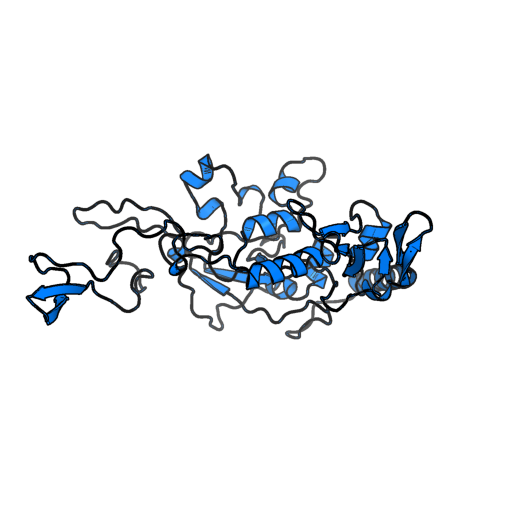 THR A 1 150 ? 22.093 11.735 9.149 1.00 49.72 150 THR A C 1
ATOM 1120 O O . THR A 1 150 ? 21.917 12.790 8.550 1.00 49.72 150 THR A O 1
ATOM 1123 N N . THR A 1 151 ? 21.129 10.834 9.369 1.00 60.28 151 THR A N 1
ATOM 1124 C CA . THR A 1 151 ? 19.712 10.867 8.965 1.00 60.28 151 THR A CA 1
ATOM 1125 C C . THR A 1 151 ? 19.470 11.228 7.492 1.00 60.28 151 THR A C 1
ATOM 1127 O O . THR A 1 151 ? 18.915 12.274 7.177 1.00 60.28 151 THR A O 1
ATOM 1130 N N . SER A 1 152 ? 19.826 10.318 6.578 1.00 82.19 152 SER A N 1
ATOM 1131 C CA . SER A 1 152 ? 19.471 10.415 5.142 1.00 82.19 152 SER A CA 1
ATOM 1132 C C . SER A 1 152 ? 17.989 10.159 4.825 1.00 82.19 152 SER A C 1
ATOM 1134 O O . SER A 1 152 ? 17.567 10.356 3.690 1.00 82.19 152 SER A O 1
ATOM 1136 N N . SER A 1 153 ? 17.183 9.727 5.804 1.00 91.62 153 SER A N 1
ATOM 1137 C CA . SER A 1 153 ? 15.733 9.599 5.618 1.00 91.62 153 SER A CA 1
ATOM 1138 C C . SER A 1 153 ? 15.086 10.975 5.397 1.00 91.62 153 SER A C 1
ATOM 1140 O O . SER A 1 153 ? 15.443 11.930 6.096 1.00 91.62 153 SER A O 1
ATOM 1142 N N . PRO A 1 154 ? 14.053 11.085 4.536 1.00 94.69 154 PRO A N 1
ATOM 1143 C CA . PRO A 1 154 ? 13.282 12.317 4.390 1.00 94.69 154 PRO A CA 1
ATOM 1144 C C . PRO A 1 154 ? 12.495 12.713 5.650 1.00 94.69 154 PRO A C 1
ATOM 1146 O O . PRO A 1 154 ? 11.918 13.799 5.676 1.00 94.69 154 PRO A O 1
ATOM 1149 N N . GLY A 1 155 ? 12.428 11.858 6.681 1.00 96.44 155 GLY A N 1
ATOM 1150 C CA . GLY A 1 155 ? 11.738 12.147 7.943 1.00 96.44 155 GLY A CA 1
ATOM 1151 C C . GLY A 1 155 ? 10.214 12.228 7.807 1.00 96.44 155 GLY A C 1
ATOM 1152 O O . GLY A 1 155 ? 9.556 12.873 8.622 1.00 96.44 155 GLY A O 1
ATOM 1153 N N . ILE A 1 156 ? 9.650 11.615 6.766 1.00 98.38 156 ILE A N 1
ATOM 1154 C CA . ILE A 1 156 ? 8.203 11.497 6.558 1.00 98.38 156 ILE A CA 1
ATOM 1155 C C . ILE A 1 156 ? 7.690 10.289 7.349 1.00 98.38 156 ILE A C 1
ATOM 1157 O O . ILE A 1 156 ? 8.318 9.226 7.358 1.00 98.38 156 ILE A O 1
ATOM 1161 N N . GLY A 1 157 ? 6.533 10.425 7.997 1.00 98.56 157 GLY A N 1
ATOM 1162 C CA . GLY A 1 157 ? 5.930 9.311 8.725 1.00 98.56 157 GLY A CA 1
ATOM 1163 C C . GLY A 1 157 ? 4.592 9.625 9.378 1.00 98.56 157 GLY A C 1
ATOM 1164 O O . GLY A 1 157 ? 4.017 10.703 9.209 1.00 98.56 157 GLY A O 1
ATOM 1165 N N . PHE A 1 158 ? 4.096 8.655 10.139 1.00 98.81 158 PHE A N 1
ATOM 1166 C CA . PHE A 1 158 ? 2.931 8.802 11.001 1.00 98.81 158 PHE A CA 1
ATOM 1167 C C . PHE A 1 158 ? 3.347 8.541 12.443 1.00 98.81 158 PHE A C 1
ATOM 1169 O O . PHE A 1 158 ? 3.930 7.499 12.732 1.00 98.81 158 PHE A O 1
ATOM 1176 N N . LYS A 1 159 ? 3.025 9.471 13.339 1.00 98.69 159 LYS A N 1
ATOM 1177 C CA . LYS A 1 159 ? 3.214 9.323 14.782 1.00 98.69 159 LYS A CA 1
ATOM 1178 C C . LYS A 1 159 ? 1.873 9.465 15.491 1.00 98.69 159 LYS A C 1
ATOM 1180 O O . LYS A 1 159 ? 1.147 10.419 15.202 1.00 98.69 159 LYS A O 1
ATOM 1185 N N . ILE A 1 160 ? 1.559 8.568 16.424 1.00 98.31 160 ILE A N 1
ATOM 1186 C CA . ILE A 1 160 ? 0.358 8.703 17.266 1.00 98.31 160 ILE A CA 1
ATOM 1187 C C . ILE A 1 160 ? 0.401 10.065 17.980 1.00 98.31 160 ILE A C 1
ATOM 1189 O O . ILE A 1 160 ? 1.459 10.451 18.488 1.00 98.31 160 ILE A O 1
ATOM 1193 N N . PRO A 1 161 ? -0.693 10.847 17.963 1.00 96.75 161 PRO A N 1
ATOM 1194 C CA . PRO A 1 161 ? -0.700 12.158 18.594 1.00 96.75 161 PRO A CA 1
ATOM 1195 C C . PRO A 1 161 ? -0.559 12.029 20.116 1.00 96.75 161 PRO A C 1
ATOM 1197 O O . PRO A 1 161 ? -1.148 11.152 20.740 1.00 96.75 161 PRO A O 1
ATOM 1200 N N . GLU A 1 162 ? 0.228 12.922 20.711 1.00 91.06 162 GLU A N 1
ATOM 1201 C CA . GLU A 1 162 ? 0.484 12.944 22.151 1.00 91.06 162 GLU A CA 1
ATOM 1202 C C . GLU A 1 162 ? -0.362 14.030 22.835 1.00 91.06 162 GLU A C 1
ATOM 1204 O O . GLU A 1 162 ? -0.602 15.102 22.267 1.00 91.06 162 GLU A O 1
ATOM 1209 N N . GLN A 1 163 ? -0.751 13.777 24.089 1.00 88.12 163 GLN A N 1
ATOM 1210 C CA . GLN A 1 163 ? -1.470 14.716 24.961 1.00 88.12 163 GLN A CA 1
ATOM 1211 C C . GLN A 1 163 ? -2.815 15.181 24.375 1.00 88.12 163 GLN A C 1
ATOM 1213 O O . GLN A 1 163 ? -3.708 14.364 24.201 1.00 88.12 163 GLN A O 1
ATOM 1218 N N . ASN A 1 164 ? -2.964 16.479 24.090 1.00 88.12 164 ASN A N 1
ATOM 1219 C CA . ASN A 1 164 ? -4.195 17.096 23.589 1.00 88.12 164 ASN A CA 1
ATOM 1220 C C . ASN A 1 164 ? -4.071 17.513 22.114 1.00 88.12 164 ASN A C 1
ATOM 1222 O O . ASN A 1 164 ? -4.828 18.360 21.644 1.00 88.12 164 ASN A O 1
ATOM 1226 N N . ASN A 1 165 ? -3.079 16.981 21.396 1.00 92.94 165 ASN A N 1
ATOM 1227 C CA . ASN A 1 165 ? -2.891 17.299 19.987 1.00 92.94 165 ASN A CA 1
ATOM 1228 C C . ASN A 1 165 ? -3.798 16.430 19.114 1.00 92.94 165 ASN A C 1
ATOM 1230 O O . ASN A 1 165 ? -3.942 15.230 19.343 1.00 92.94 165 ASN A O 1
ATOM 1234 N N . ASP A 1 166 ? -4.343 17.023 18.058 1.00 95.50 166 ASP A N 1
ATOM 1235 C CA . ASP A 1 166 ? -5.026 16.272 17.011 1.00 95.50 166 ASP A CA 1
ATOM 1236 C C . ASP A 1 166 ? -4.003 15.763 15.992 1.00 95.50 166 ASP A C 1
ATOM 1238 O O . ASP A 1 166 ? -3.132 16.504 15.523 1.00 95.50 166 AS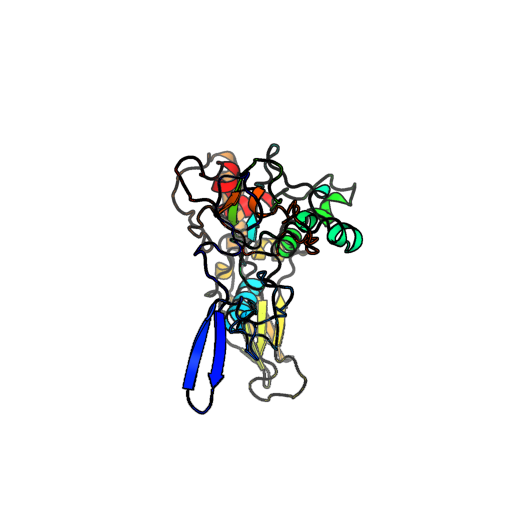P A O 1
ATOM 1242 N N . SER A 1 167 ? -4.138 14.506 15.579 1.00 97.62 167 SER A N 1
ATOM 1243 C CA . SER A 1 167 ? -3.468 14.020 14.379 1.00 97.62 167 SER A CA 1
ATOM 1244 C C . SER A 1 167 ? -4.266 14.449 13.157 1.00 97.62 167 SER A C 1
ATOM 1246 O O . SER A 1 167 ? -5.347 13.921 12.911 1.00 97.62 167 SER A O 1
ATOM 1248 N N . LYS A 1 168 ? -3.699 15.360 12.364 1.00 97.81 168 LYS A N 1
ATOM 1249 C CA . LYS A 1 168 ? -4.195 15.734 11.035 1.00 97.81 168 LYS A CA 1
ATOM 1250 C C . LYS A 1 168 ? -3.345 15.022 9.990 1.00 97.81 168 LYS A C 1
ATOM 1252 O O . LYS A 1 168 ? -2.230 15.450 9.704 1.00 97.81 168 LYS A O 1
ATOM 1257 N N . ALA A 1 169 ? -3.843 13.899 9.491 1.00 98.50 169 ALA A N 1
ATOM 1258 C CA . ALA A 1 169 ? -3.118 13.026 8.578 1.00 98.50 169 ALA A CA 1
ATOM 1259 C C . ALA A 1 169 ? -3.698 13.087 7.162 1.00 98.50 169 ALA A C 1
ATOM 1261 O O . ALA A 1 169 ? -4.869 13.411 6.972 1.00 98.50 169 ALA A O 1
ATOM 1262 N N . THR A 1 170 ? -2.891 12.734 6.168 1.00 98.56 170 THR A N 1
ATOM 1263 C CA . THR A 1 170 ? -3.356 12.521 4.793 1.00 98.56 170 THR A CA 1
ATOM 1264 C C . THR A 1 170 ? -2.645 11.330 4.175 1.00 98.56 170 THR A C 1
ATOM 1266 O O . THR A 1 170 ? -1.517 11.001 4.548 1.00 98.56 170 THR A O 1
ATOM 1269 N N . LEU A 1 171 ? -3.315 10.671 3.232 1.00 98.88 171 LEU A N 1
ATOM 1270 C CA . LEU A 1 171 ? -2.670 9.697 2.363 1.00 98.88 171 LEU A CA 1
ATOM 1271 C C . LEU A 1 171 ? -1.786 10.435 1.352 1.00 98.88 171 LEU A C 1
ATOM 1273 O O . LEU A 1 171 ? -2.169 11.492 0.845 1.00 98.88 171 LEU A O 1
ATOM 1277 N N . ILE A 1 172 ? -0.617 9.867 1.062 1.00 98.25 172 ILE A N 1
ATOM 1278 C CA . ILE A 1 172 ? 0.296 10.305 -0.003 1.00 98.25 172 ILE A CA 1
ATOM 1279 C C . ILE A 1 172 ? 0.800 9.090 -0.787 1.00 98.25 172 ILE A C 1
ATOM 1281 O O . ILE A 1 172 ? 0.792 7.967 -0.285 1.00 98.25 172 ILE A O 1
ATOM 1285 N N . THR A 1 173 ? 1.272 9.301 -2.013 1.00 98.12 173 THR A N 1
ATOM 1286 C CA . THR A 1 173 ? 1.995 8.279 -2.795 1.00 98.12 173 THR A CA 1
ATOM 1287 C C . THR A 1 173 ? 3.497 8.577 -2.799 1.00 98.12 173 THR A C 1
ATOM 1289 O O . THR A 1 173 ? 3.852 9.755 -2.766 1.00 98.12 173 THR A O 1
ATOM 1292 N N . PRO A 1 174 ? 4.388 7.575 -2.924 1.00 96.38 174 PRO A N 1
ATOM 1293 C CA . PRO A 1 174 ? 5.841 7.783 -2.843 1.00 96.38 174 PRO A CA 1
ATOM 1294 C C . PRO A 1 174 ? 6.453 8.542 -4.039 1.00 96.38 174 PRO A C 1
ATOM 1296 O O . PRO A 1 174 ? 7.646 8.818 -4.032 1.00 96.38 174 PRO A O 1
ATOM 1299 N N . GLY A 1 175 ? 5.670 8.887 -5.068 1.00 95.25 175 GLY A N 1
ATOM 1300 C CA . GLY A 1 175 ? 6.137 9.707 -6.193 1.00 95.25 175 GLY A CA 1
ATOM 1301 C C . GLY A 1 175 ? 6.566 8.939 -7.446 1.00 95.25 175 GLY A C 1
ATOM 1302 O O . GLY A 1 175 ? 7.031 9.556 -8.400 1.00 95.25 175 GLY A O 1
ATOM 1303 N N . LEU A 1 176 ? 6.392 7.613 -7.479 1.00 97.81 176 LEU A N 1
ATOM 1304 C CA . LEU A 1 176 ? 6.538 6.827 -8.708 1.00 97.81 176 LEU A CA 1
ATOM 1305 C C . LEU A 1 176 ? 5.381 7.106 -9.679 1.00 97.81 176 LEU A C 1
ATOM 1307 O O . LEU A 1 176 ? 4.231 7.270 -9.261 1.00 97.81 176 LEU A O 1
ATOM 1311 N N . ALA A 1 177 ? 5.685 7.120 -10.978 1.00 98.06 177 ALA A N 1
ATOM 1312 C CA . ALA A 1 177 ? 4.752 7.504 -12.041 1.00 98.06 177 ALA A CA 1
ATOM 1313 C C . ALA A 1 177 ? 4.217 6.321 -12.873 1.00 98.06 177 ALA A C 1
ATOM 1315 O O . ALA A 1 177 ? 3.570 6.543 -13.894 1.00 98.06 177 ALA A O 1
ATOM 1316 N N . TRP A 1 178 ? 4.465 5.079 -12.443 1.00 98.69 178 TRP A N 1
ATOM 1317 C CA . TRP A 1 178 ? 3.898 3.890 -13.084 1.00 98.69 178 TRP A CA 1
ATOM 1318 C C . TRP A 1 178 ? 2.384 3.818 -12.872 1.00 98.69 178 TRP A C 1
ATOM 1320 O O . TRP A 1 178 ? 1.884 4.075 -11.767 1.00 98.69 178 TRP A O 1
ATOM 1330 N N . THR A 1 179 ? 1.662 3.436 -13.920 1.00 98.69 179 THR A N 1
ATOM 1331 C CA . THR A 1 179 ? 0.198 3.349 -13.943 1.00 98.69 179 THR A CA 1
ATOM 1332 C C . THR A 1 179 ? -0.264 1.918 -14.234 1.00 98.69 179 THR A C 1
ATOM 1334 O O . THR A 1 179 ? 0.474 1.138 -14.833 1.00 98.69 179 THR A O 1
ATOM 1337 N N . PRO A 1 180 ? -1.499 1.532 -13.867 1.00 98.38 180 PRO A N 1
ATOM 1338 C CA . PRO A 1 180 ? -2.037 0.218 -14.228 1.00 98.38 180 PRO A CA 1
ATOM 1339 C C . PRO A 1 180 ? -2.299 0.047 -15.736 1.00 98.38 180 PRO A C 1
ATOM 1341 O O . PRO A 1 180 ? -2.673 -1.045 -16.154 1.00 98.38 180 PRO A O 1
ATOM 1344 N N . GLN A 1 181 ? -2.122 1.098 -16.546 1.00 98.69 181 GLN A N 1
ATOM 1345 C CA . GLN A 1 181 ? -2.200 1.037 -18.009 1.00 98.69 181 GLN A CA 1
ATOM 1346 C C . GLN A 1 181 ? -0.837 0.773 -18.666 1.00 98.69 181 GLN A C 1
ATOM 1348 O O . GLN A 1 181 ? -0.777 0.569 -19.878 1.00 98.69 181 GLN A O 1
ATOM 1353 N N . ASP A 1 182 ? 0.241 0.736 -17.879 1.00 98.75 182 ASP A N 1
ATOM 1354 C CA . ASP A 1 182 ? 1.606 0.491 -18.344 1.00 98.75 182 ASP A CA 1
ATOM 1355 C C . ASP A 1 182 ? 1.805 -1.008 -18.621 1.00 98.75 182 ASP A C 1
ATOM 1357 O O . ASP A 1 182 ? 2.496 -1.719 -17.889 1.00 98.75 182 ASP A O 1
ATOM 1361 N N . VAL A 1 183 ? 1.121 -1.502 -19.654 1.00 98.88 183 VAL A N 1
ATOM 1362 C CA . VAL A 1 183 ? 1.059 -2.916 -20.037 1.00 98.88 183 VAL A CA 1
ATOM 1363 C C . VAL A 1 183 ? 1.715 -3.102 -21.401 1.00 98.88 183 VAL A C 1
ATOM 1365 O O . VAL A 1 183 ? 1.301 -2.514 -22.400 1.00 98.88 183 VAL A O 1
ATOM 1368 N N . GLY A 1 184 ? 2.775 -3.906 -21.435 1.00 98.81 184 GLY A N 1
ATOM 1369 C CA . GLY A 1 184 ? 3.539 -4.231 -22.633 1.00 98.81 184 GLY A CA 1
ATOM 1370 C C . GLY A 1 184 ? 2.847 -5.263 -23.518 1.00 98.81 184 GLY A C 1
ATOM 1371 O O . GLY A 1 184 ? 1.807 -5.824 -23.174 1.00 98.81 184 GLY A O 1
ATOM 1372 N N . ASN A 1 185 ? 3.449 -5.545 -24.674 1.00 98.81 185 ASN A N 1
ATOM 1373 C CA . ASN A 1 185 ? 2.953 -6.594 -25.556 1.00 98.81 185 ASN A CA 1
ATOM 1374 C C . ASN A 1 185 ? 3.087 -7.982 -24.906 1.00 98.81 185 ASN A C 1
ATOM 1376 O O . ASN A 1 185 ? 4.048 -8.261 -24.188 1.00 98.81 185 ASN A O 1
ATOM 1380 N N . LEU A 1 186 ? 2.128 -8.862 -25.199 1.00 98.81 186 LEU A N 1
ATOM 1381 C CA . LEU A 1 186 ? 2.158 -10.255 -24.767 1.00 98.81 186 LEU A CA 1
ATOM 1382 C C . LEU A 1 186 ? 3.201 -11.036 -25.575 1.00 98.81 186 LEU A C 1
ATOM 1384 O O . LEU A 1 186 ? 3.250 -10.929 -26.803 1.00 98.81 186 LEU A O 1
ATOM 1388 N N . VAL A 1 187 ? 4.000 -11.853 -24.897 1.00 98.69 187 VAL A N 1
ATOM 1389 C CA . VAL A 1 187 ? 4.945 -12.791 -25.511 1.00 98.69 187 VAL A CA 1
ATOM 1390 C C . VAL A 1 187 ? 4.745 -14.197 -24.953 1.00 98.69 187 VAL A C 1
ATOM 1392 O O . VAL A 1 187 ? 4.232 -14.377 -23.848 1.00 98.69 187 VAL A O 1
ATOM 1395 N N . VAL A 1 188 ? 5.147 -15.205 -25.726 1.00 98.62 188 VAL A N 1
ATOM 1396 C CA . VAL A 1 188 ? 4.942 -16.621 -25.396 1.00 98.62 188 VAL A CA 1
ATOM 1397 C C . VAL A 1 188 ? 6.276 -17.353 -25.434 1.00 98.62 188 VAL A C 1
ATOM 1399 O O . VAL A 1 188 ? 6.996 -17.264 -26.427 1.00 98.62 188 VAL A O 1
ATOM 1402 N N . SER A 1 189 ? 6.589 -18.104 -24.378 1.00 97.88 189 SER A N 1
ATOM 1403 C CA . SER A 1 189 ? 7.764 -18.981 -24.316 1.00 97.88 189 SER A CA 1
ATOM 1404 C C . SER A 1 189 ? 7.364 -20.333 -23.729 1.00 97.88 189 SER A C 1
ATOM 1406 O O . SER A 1 189 ? 6.994 -20.436 -22.557 1.00 97.88 189 SER A O 1
ATOM 1408 N N . GLY A 1 190 ? 7.377 -21.382 -24.556 1.00 96.94 190 GLY A N 1
ATOM 1409 C CA . GLY A 1 190 ? 6.866 -22.699 -24.169 1.00 96.94 190 GLY A CA 1
ATOM 1410 C C . GLY A 1 190 ? 5.383 -22.645 -23.782 1.00 96.94 190 GLY A C 1
ATOM 1411 O O . GLY A 1 190 ? 4.542 -22.270 -24.593 1.00 96.94 190 GLY A O 1
ATOM 1412 N N . THR A 1 191 ? 5.060 -23.022 -22.541 1.00 97.56 191 THR A N 1
ATOM 1413 C CA . THR A 1 191 ? 3.697 -22.961 -21.972 1.00 97.56 191 THR A CA 1
ATOM 1414 C C . THR A 1 191 ? 3.462 -21.738 -21.080 1.00 97.56 191 THR A C 1
ATOM 1416 O O . THR A 1 191 ? 2.469 -21.703 -20.353 1.00 97.56 191 THR A O 1
ATOM 1419 N N . SER A 1 192 ? 4.368 -20.758 -21.108 1.00 98.19 192 SER A N 1
ATOM 1420 C CA . SER A 1 192 ? 4.280 -19.535 -20.309 1.00 98.19 192 SER A CA 1
ATOM 1421 C C . SER A 1 192 ? 3.884 -18.338 -21.169 1.00 98.19 192 SER A C 1
ATOM 1423 O O . SER A 1 192 ? 4.331 -18.201 -22.312 1.00 98.19 192 SER A O 1
ATOM 1425 N N . LEU A 1 193 ? 3.074 -17.454 -20.588 1.00 98.25 193 LEU A N 1
ATOM 1426 C CA . LEU A 1 193 ? 2.713 -16.153 -21.152 1.00 98.25 193 LEU A CA 1
ATOM 1427 C C . LEU A 1 193 ? 3.378 -15.052 -20.328 1.00 98.25 193 LEU A C 1
ATOM 1429 O O . LEU A 1 193 ? 3.283 -15.087 -19.100 1.00 98.25 193 LEU A O 1
ATOM 1433 N N . SER A 1 194 ? 3.996 -14.067 -20.973 1.00 98.81 194 SER A N 1
ATOM 1434 C CA . SER A 1 194 ? 4.671 -12.971 -20.274 1.00 98.81 194 SER A CA 1
ATOM 1435 C C . SER A 1 194 ? 4.337 -11.616 -20.876 1.00 98.81 194 SER A C 1
ATOM 1437 O O . SER A 1 194 ? 4.126 -11.500 -22.082 1.00 98.81 194 SER A O 1
ATOM 1439 N N . PHE A 1 195 ? 4.320 -10.581 -20.045 1.00 98.88 195 PHE A N 1
ATOM 1440 C CA . PHE A 1 195 ? 4.240 -9.191 -20.487 1.00 98.88 195 PHE A CA 1
ATOM 1441 C C . PHE A 1 195 ? 4.899 -8.271 -19.459 1.00 98.88 195 PHE A C 1
ATOM 1443 O O . PHE A 1 195 ? 5.020 -8.604 -18.278 1.00 98.88 195 PHE A O 1
ATOM 1450 N N . GLN A 1 196 ? 5.338 -7.103 -19.918 1.00 98.88 196 GLN A N 1
ATOM 1451 C CA . GLN A 1 196 ? 5.852 -6.052 -19.048 1.00 98.88 196 GLN A CA 1
ATOM 1452 C C . GLN A 1 196 ? 4.680 -5.322 -18.367 1.00 98.88 196 GLN A C 1
ATOM 1454 O O . GLN A 1 196 ? 3.752 -4.896 -19.046 1.00 98.88 196 GLN A O 1
ATOM 1459 N N . LEU A 1 197 ? 4.718 -5.165 -17.047 1.00 98.81 197 LEU A N 1
ATOM 1460 C CA . LEU A 1 197 ? 3.760 -4.414 -16.235 1.00 98.81 197 LEU A CA 1
ATOM 1461 C C . LEU A 1 197 ? 4.517 -3.364 -15.419 1.00 98.81 197 LEU A C 1
ATOM 1463 O O . LEU A 1 197 ? 5.154 -3.681 -14.410 1.00 98.81 197 LEU A O 1
ATOM 1467 N N . GLY A 1 198 ? 4.487 -2.116 -15.880 1.00 98.62 198 GLY A N 1
ATOM 1468 C CA . GLY A 1 198 ? 5.363 -1.065 -15.372 1.00 98.62 198 GLY A CA 1
ATOM 1469 C C . GLY A 1 198 ? 6.831 -1.515 -15.364 1.00 98.62 198 GLY A C 1
ATOM 1470 O O . GLY A 1 198 ? 7.353 -1.994 -16.371 1.00 98.62 198 GLY A O 1
ATOM 1471 N N . GLY A 1 199 ? 7.492 -1.431 -14.208 1.00 98.38 199 GLY A N 1
ATOM 1472 C CA . GLY A 1 199 ? 8.880 -1.872 -14.020 1.00 98.38 199 GLY A CA 1
ATOM 1473 C C . GLY A 1 199 ? 9.095 -3.385 -13.853 1.00 98.38 199 GLY A C 1
ATOM 1474 O O . GLY A 1 199 ? 10.225 -3.789 -13.591 1.00 98.38 199 GLY A O 1
ATOM 1475 N N . TRP A 1 200 ? 8.061 -4.226 -13.983 1.00 98.88 200 TRP A N 1
ATOM 1476 C CA . TRP A 1 200 ? 8.152 -5.678 -13.765 1.00 98.88 200 TRP A CA 1
ATOM 1477 C C . TRP A 1 200 ? 7.810 -6.486 -15.014 1.00 98.88 200 TRP A C 1
ATOM 1479 O O . TRP A 1 200 ? 6.736 -6.327 -15.583 1.00 98.88 200 TRP A O 1
ATOM 1489 N N . LEU A 1 201 ? 8.667 -7.426 -15.402 1.00 98.88 201 LEU A N 1
ATOM 1490 C CA . LEU A 1 201 ? 8.296 -8.488 -16.333 1.00 98.88 201 LEU A CA 1
ATOM 1491 C C . LEU A 1 201 ? 7.541 -9.570 -15.551 1.00 98.88 201 LEU A C 1
ATOM 1493 O O . LEU A 1 201 ? 8.120 -10.240 -14.691 1.00 98.88 201 LEU A O 1
ATOM 1497 N N . VAL A 1 202 ? 6.252 -9.735 -15.851 1.00 98.81 202 VAL A N 1
ATOM 1498 C CA . VAL A 1 202 ? 5.376 -10.736 -15.229 1.00 98.81 202 VAL A CA 1
ATOM 1499 C C . VAL A 1 202 ? 5.237 -11.929 -16.164 1.00 98.81 202 VAL A C 1
ATOM 1501 O O . VAL A 1 202 ? 4.903 -11.759 -17.334 1.00 98.81 202 VAL A O 1
ATOM 1504 N N . SER A 1 203 ? 5.474 -13.139 -15.655 1.00 98.75 203 SER A N 1
ATOM 1505 C CA . SER A 1 203 ? 5.310 -14.386 -16.411 1.00 98.75 203 SER A CA 1
ATOM 1506 C C . SER A 1 203 ? 4.359 -15.343 -15.702 1.00 98.75 203 SER A C 1
ATOM 1508 O O . SER A 1 203 ? 4.604 -15.733 -14.562 1.00 98.75 203 SER A O 1
ATOM 1510 N N . PHE A 1 204 ? 3.302 -15.757 -16.395 1.00 98.75 204 PHE A N 1
ATOM 1511 C CA . PHE A 1 204 ? 2.336 -16.761 -15.956 1.00 98.75 204 PHE A CA 1
ATOM 1512 C C . PHE A 1 204 ? 2.857 -18.144 -16.331 1.00 98.75 204 PHE A C 1
ATOM 1514 O O . PHE A 1 204 ? 2.754 -18.559 -17.487 1.00 98.75 204 PHE A O 1
ATOM 1521 N N . THR A 1 205 ? 3.433 -18.848 -15.359 1.00 98.31 205 THR A N 1
ATOM 1522 C CA . THR A 1 205 ? 4.107 -20.135 -15.593 1.00 98.31 205 THR A CA 1
ATOM 1523 C C . THR A 1 205 ? 3.186 -21.340 -15.458 1.00 98.31 205 THR A C 1
ATOM 1525 O O . THR A 1 205 ? 3.483 -22.400 -16.001 1.00 98.31 205 THR A O 1
ATOM 1528 N N . ASP A 1 206 ? 2.070 -21.184 -14.744 1.00 98.00 206 ASP A N 1
ATOM 1529 C CA . ASP A 1 206 ? 1.168 -22.284 -14.373 1.00 98.00 206 ASP A CA 1
ATOM 1530 C C . ASP A 1 206 ? -0.291 -21.985 -14.733 1.00 98.00 206 ASP A C 1
ATOM 1532 O O . ASP A 1 206 ? -1.214 -22.417 -14.051 1.00 98.00 206 ASP A O 1
ATOM 1536 N N . PHE A 1 207 ? -0.505 -21.237 -15.818 1.00 97.31 207 PHE A N 1
ATOM 1537 C CA . PHE A 1 207 ? -1.845 -20.930 -16.324 1.00 97.31 207 PHE A CA 1
ATOM 1538 C C . PHE A 1 207 ? -2.274 -21.884 -17.447 1.00 97.31 207 PHE A C 1
ATOM 1540 O O . PHE A 1 207 ? -3.332 -22.499 -17.365 1.00 97.31 207 PHE A O 1
ATOM 1547 N N . ILE A 1 208 ? -1.433 -22.060 -18.475 1.00 97.75 208 ILE A N 1
ATOM 1548 C CA . ILE A 1 208 ? -1.751 -22.919 -19.631 1.00 97.75 208 ILE A CA 1
ATOM 1549 C C . ILE A 1 208 ? -1.668 -24.405 -19.267 1.00 97.75 208 ILE A C 1
ATOM 1551 O O . ILE A 1 208 ? -2.538 -25.190 -19.640 1.00 97.75 208 ILE A O 1
ATOM 1555 N N . LYS A 1 209 ? -0.616 -24.799 -18.539 1.00 97.44 209 LYS A N 1
ATOM 1556 C CA . LYS A 1 209 ? -0.448 -26.148 -17.981 1.00 97.44 209 LYS A CA 1
ATOM 1557 C C . LYS A 1 209 ? -0.130 -26.045 -16.487 1.00 97.44 209 LYS A C 1
ATOM 1559 O O . LYS A 1 209 ? 1.047 -26.000 -16.133 1.00 97.44 209 LYS A O 1
ATOM 1564 N N . PRO A 1 210 ? -1.156 -25.963 -15.623 1.00 97.88 210 PRO A N 1
ATOM 1565 C CA . PRO A 1 210 ? -0.959 -25.767 -14.191 1.00 97.88 210 PRO A CA 1
ATOM 1566 C C . PRO A 1 210 ? -0.227 -26.944 -13.541 1.00 97.88 210 PRO A C 1
ATOM 1568 O O . PRO A 1 210 ? -0.637 -28.096 -13.703 1.00 97.88 210 PRO A O 1
ATOM 1571 N N . ARG A 1 211 ? 0.833 -26.666 -12.774 1.00 97.75 211 ARG A N 1
ATOM 1572 C CA . ARG A 1 211 ? 1.523 -27.665 -11.945 1.00 97.75 211 ARG A CA 1
ATOM 1573 C C . ARG A 1 211 ? 1.139 -27.447 -10.482 1.00 97.75 211 ARG A C 1
ATOM 1575 O O . ARG A 1 211 ? 1.347 -26.370 -9.928 1.00 97.75 211 ARG A O 1
ATOM 1582 N N . ALA A 1 212 ? 0.570 -28.467 -9.843 1.00 97.75 212 ALA A N 1
ATOM 1583 C CA . ALA A 1 212 ? 0.180 -28.385 -8.437 1.00 97.75 212 ALA A CA 1
ATOM 1584 C C . ALA A 1 212 ? 1.401 -28.119 -7.536 1.00 97.75 212 ALA A C 1
ATOM 1586 O O . ALA A 1 212 ? 2.472 -28.684 -7.750 1.00 97.75 212 ALA A O 1
ATOM 1587 N N . GLY A 1 213 ? 1.237 -27.252 -6.533 1.00 97.12 213 GLY A N 1
ATOM 1588 C CA . GLY A 1 213 ? 2.307 -26.862 -5.605 1.00 97.12 213 GLY A CA 1
ATOM 1589 C C . GLY A 1 213 ? 3.217 -25.724 -6.089 1.00 97.12 213 GLY A C 1
ATOM 1590 O O . GLY A 1 213 ? 4.066 -25.279 -5.321 1.00 97.12 213 GLY A O 1
ATOM 1591 N N . TYR A 1 214 ? 3.036 -25.212 -7.312 1.00 98.19 214 TYR A N 1
ATOM 1592 C CA . TYR A 1 214 ? 3.747 -24.028 -7.809 1.00 98.19 214 TYR A CA 1
ATOM 1593 C C . TYR A 1 214 ? 2.961 -22.740 -7.527 1.00 98.19 214 TYR A C 1
ATOM 1595 O O . TYR A 1 214 ? 1.734 -22.729 -7.587 1.00 98.19 214 TYR A O 1
ATOM 1603 N N 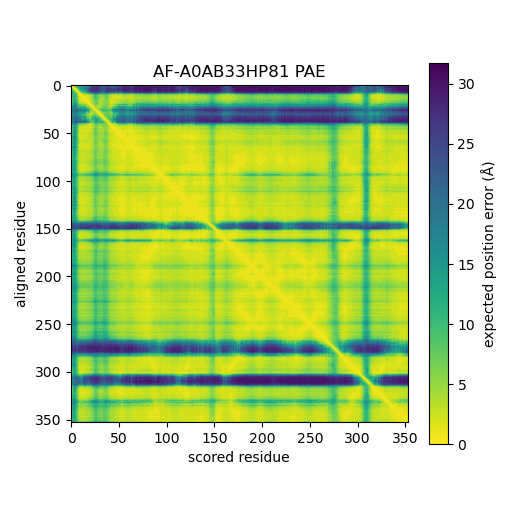. LEU A 1 215 ? 3.673 -21.633 -7.268 1.00 97.94 215 LEU A N 1
ATOM 1604 C CA . LEU A 1 215 ? 3.057 -20.309 -7.072 1.00 97.94 215 LEU A CA 1
ATOM 1605 C C . LEU A 1 215 ? 2.324 -19.802 -8.326 1.00 97.94 215 LEU A C 1
ATOM 1607 O O . LEU A 1 215 ? 1.320 -19.107 -8.215 1.00 97.94 215 LEU A O 1
ATOM 1611 N N . GLY A 1 216 ? 2.845 -20.126 -9.513 1.00 97.81 216 GLY A N 1
ATOM 1612 C CA . GLY A 1 216 ? 2.242 -19.804 -10.808 1.00 97.81 216 GLY A CA 1
ATOM 1613 C C . GLY A 1 216 ? 2.643 -18.483 -11.461 1.00 97.81 216 GLY A C 1
ATOM 1614 O O . GLY A 1 216 ? 2.217 -18.221 -12.588 1.00 97.81 216 GLY A O 1
ATOM 1615 N N . LEU A 1 217 ? 3.495 -17.688 -10.807 1.00 98.50 217 LEU A N 1
ATOM 1616 C CA . LEU A 1 217 ? 4.054 -16.448 -11.344 1.00 98.50 217 LEU A CA 1
ATOM 1617 C C . LEU A 1 217 ? 5.576 -16.394 -11.180 1.00 98.50 217 LEU A C 1
ATOM 1619 O O . LEU A 1 217 ? 6.118 -16.816 -10.159 1.00 98.50 217 LEU A O 1
ATOM 1623 N N . GLN A 1 218 ? 6.249 -15.794 -12.159 1.00 98.62 218 GLN A N 1
ATOM 1624 C CA . GLN A 1 218 ? 7.617 -15.288 -12.037 1.00 98.62 218 GLN A CA 1
ATOM 1625 C C . GLN A 1 218 ? 7.621 -13.777 -12.277 1.00 98.62 218 GLN A C 1
ATOM 1627 O O . GLN A 1 218 ? 6.914 -13.283 -13.157 1.00 98.62 218 GLN A O 1
ATOM 1632 N N . LEU A 1 219 ? 8.414 -13.055 -11.485 1.00 98.75 219 LEU A N 1
ATOM 1633 C CA . LEU A 1 219 ? 8.509 -11.598 -11.504 1.00 98.75 219 LEU A CA 1
ATOM 1634 C C . LEU A 1 219 ? 9.979 -11.197 -11.653 1.00 98.75 219 LEU A C 1
ATOM 1636 O O . LEU A 1 219 ? 10.818 -11.630 -10.864 1.00 98.75 219 LEU A O 1
ATOM 1640 N N . SER A 1 220 ? 10.297 -10.373 -12.648 1.00 98.62 220 SER A N 1
ATOM 1641 C CA . SER A 1 220 ? 11.636 -9.792 -12.827 1.00 98.62 220 SER A CA 1
ATOM 1642 C C . SER A 1 220 ? 11.526 -8.273 -12.902 1.00 98.62 220 SER A C 1
ATOM 1644 O O . SER A 1 220 ? 11.002 -7.742 -13.877 1.00 98.62 220 SER A O 1
ATOM 1646 N N . GLY A 1 221 ? 11.953 -7.590 -11.842 1.00 98.50 221 GLY A N 1
ATOM 1647 C CA . GLY A 1 221 ? 11.866 -6.135 -11.713 1.00 98.50 221 GLY A CA 1
ATOM 1648 C C . GLY A 1 221 ? 13.144 -5.426 -12.147 1.00 98.50 221 GLY A C 1
ATOM 1649 O O . GLY A 1 221 ? 14.226 -6.010 -12.090 1.00 98.50 221 GLY A O 1
ATOM 1650 N N . LEU A 1 222 ? 13.008 -4.161 -12.546 1.00 98.38 222 LEU A N 1
ATOM 1651 C CA . LEU A 1 222 ? 14.139 -3.239 -12.665 1.00 98.38 222 LEU A CA 1
ATOM 1652 C C . LEU A 1 222 ? 14.845 -3.079 -11.306 1.00 98.38 222 LEU A C 1
ATOM 1654 O O . LEU A 1 222 ? 14.192 -3.021 -10.261 1.00 98.38 222 LEU A O 1
ATOM 1658 N N . ASP A 1 223 ? 16.169 -2.975 -11.326 1.00 98.25 223 ASP A N 1
ATOM 1659 C CA . ASP A 1 223 ? 17.005 -2.848 -10.133 1.00 98.25 223 ASP A CA 1
ATOM 1660 C C . ASP A 1 223 ? 17.274 -1.373 -9.795 1.00 98.25 223 ASP A C 1
ATOM 1662 O O . ASP A 1 223 ? 17.945 -0.661 -10.534 1.00 98.25 223 ASP A O 1
ATOM 1666 N N . ALA A 1 224 ? 16.770 -0.900 -8.653 1.00 95.81 224 ALA A N 1
ATOM 1667 C CA . ALA A 1 224 ? 16.972 0.480 -8.206 1.00 95.81 224 ALA A CA 1
ATOM 1668 C C . ALA A 1 224 ? 18.395 0.768 -7.680 1.00 95.81 224 ALA A C 1
ATOM 1670 O O . ALA A 1 224 ? 18.731 1.934 -7.442 1.00 95.81 224 ALA A O 1
ATOM 1671 N N . SER A 1 225 ? 19.228 -0.254 -7.462 1.00 95.62 225 SER A N 1
ATOM 1672 C CA . SER A 1 225 ? 20.626 -0.057 -7.059 1.00 95.62 225 SER A CA 1
ATOM 1673 C C . SER A 1 225 ? 21.506 0.389 -8.237 1.00 95.62 225 SER A C 1
ATOM 1675 O O . SER A 1 225 ? 22.379 1.243 -8.062 1.00 95.62 225 SER A O 1
ATOM 1677 N N . ASP A 1 226 ? 21.190 -0.072 -9.448 1.00 97.81 226 ASP A N 1
ATOM 1678 C CA . ASP A 1 226 ? 21.785 0.385 -10.704 1.00 97.81 226 ASP A CA 1
ATOM 1679 C C . ASP A 1 226 ? 21.334 1.816 -11.055 1.00 97.81 226 ASP A C 1
ATOM 1681 O O . ASP A 1 226 ? 20.167 2.175 -10.881 1.00 97.81 226 ASP A O 1
ATOM 1685 N N . SER A 1 227 ? 22.254 2.669 -11.517 1.00 95.12 227 SER A N 1
ATOM 1686 C CA . SER A 1 227 ? 21.951 4.088 -11.757 1.00 95.12 227 SER A CA 1
ATOM 1687 C C . SER A 1 227 ? 20.950 4.293 -12.882 1.00 95.12 227 SER A C 1
ATOM 1689 O O . SER A 1 227 ? 19.995 5.047 -12.711 1.00 95.12 227 SER A O 1
ATOM 1691 N N . ASP A 1 228 ? 21.133 3.607 -14.004 1.00 95.12 228 ASP A N 1
ATOM 1692 C CA . ASP A 1 228 ? 20.334 3.839 -15.205 1.00 95.12 228 ASP A CA 1
ATOM 1693 C C . ASP A 1 228 ? 18.919 3.287 -15.019 1.00 95.12 228 ASP A C 1
ATOM 1695 O O . ASP A 1 228 ? 17.926 3.952 -15.335 1.00 95.12 228 ASP A O 1
ATOM 1699 N N . GLN A 1 229 ? 18.807 2.101 -14.417 1.00 98.19 229 GLN A N 1
ATOM 1700 C CA . GLN A 1 229 ? 17.514 1.536 -14.047 1.00 98.19 229 GLN A CA 1
ATOM 1701 C C . GLN A 1 229 ? 16.808 2.360 -12.971 1.00 98.19 229 GLN A C 1
ATOM 1703 O O . GLN A 1 229 ? 15.599 2.570 -13.081 1.00 98.19 229 GLN A O 1
ATOM 1708 N N . ARG A 1 230 ? 17.521 2.896 -11.971 1.00 97.94 230 ARG A N 1
ATOM 1709 C CA . ARG A 1 230 ? 16.925 3.811 -10.984 1.00 97.94 230 ARG A CA 1
ATOM 1710 C C . ARG A 1 230 ? 16.360 5.065 -11.642 1.00 97.94 230 ARG A C 1
ATOM 1712 O O . ARG A 1 230 ? 15.256 5.483 -11.292 1.00 97.94 230 ARG A O 1
ATOM 1719 N N . GLU A 1 231 ? 17.073 5.652 -12.595 1.00 96.56 231 GLU A N 1
ATOM 1720 C CA . GLU A 1 231 ? 16.601 6.836 -13.319 1.00 96.56 231 GLU A CA 1
ATOM 1721 C C . GLU A 1 231 ? 15.352 6.540 -14.155 1.00 96.56 231 GLU A C 1
ATOM 1723 O O . GLU A 1 231 ? 14.415 7.341 -14.161 1.00 96.56 231 GLU A O 1
ATOM 1728 N N . LEU A 1 232 ? 15.269 5.353 -14.764 1.00 98.19 232 LEU A N 1
ATOM 1729 C CA . LEU A 1 232 ? 14.046 4.880 -15.412 1.00 98.19 232 LEU A CA 1
ATOM 1730 C C . LEU A 1 232 ? 12.897 4.665 -14.410 1.00 98.19 232 LEU A C 1
ATOM 1732 O O . LEU A 1 232 ? 11.789 5.144 -14.652 1.00 98.19 232 LEU A O 1
ATOM 1736 N N . ILE A 1 233 ? 13.145 3.981 -13.285 1.00 98.38 233 ILE A N 1
ATOM 1737 C CA . ILE A 1 233 ? 12.140 3.709 -12.239 1.00 98.38 233 ILE A CA 1
ATOM 1738 C C . ILE A 1 233 ? 11.506 5.009 -11.747 1.00 98.38 233 ILE A C 1
ATOM 1740 O O . ILE A 1 233 ? 10.285 5.087 -11.600 1.00 98.38 233 ILE A O 1
ATOM 1744 N N . TRP A 1 234 ? 12.334 6.026 -11.516 1.00 97.56 234 TRP A N 1
ATOM 1745 C CA . TRP A 1 234 ? 11.913 7.325 -11.010 1.00 97.56 234 TRP A CA 1
ATOM 1746 C C . TRP A 1 234 ? 11.596 8.336 -12.112 1.00 97.56 234 TRP A C 1
ATOM 1748 O O . TRP A 1 234 ? 11.412 9.510 -11.795 1.00 97.56 234 TRP A O 1
ATOM 1758 N N . ALA A 1 235 ? 11.536 7.960 -13.389 1.00 96.38 235 ALA A N 1
ATOM 1759 C CA . ALA A 1 235 ? 11.258 8.908 -14.464 1.00 96.38 235 ALA A CA 1
ATOM 1760 C C . ALA A 1 235 ? 9.863 9.547 -14.317 1.00 96.38 235 ALA A C 1
ATOM 1762 O O . ALA A 1 235 ? 8.928 8.939 -13.802 1.00 96.38 235 ALA A O 1
ATOM 1763 N N . LYS A 1 236 ? 9.695 10.778 -14.820 1.00 93.88 236 LYS A N 1
ATOM 1764 C CA . LYS A 1 236 ? 8.390 11.470 -14.840 1.00 93.88 236 LYS A CA 1
ATOM 1765 C C . LYS A 1 236 ? 7.372 10.757 -15.741 1.00 93.88 236 LYS A C 1
ATOM 1767 O O . LYS A 1 236 ? 6.173 10.797 -15.484 1.00 93.88 236 LYS A O 1
ATOM 1772 N N . ARG A 1 237 ? 7.857 10.138 -16.822 1.00 96.19 237 ARG A N 1
ATOM 1773 C CA . ARG A 1 237 ? 7.066 9.420 -17.835 1.00 96.19 237 ARG A CA 1
ATOM 1774 C C . ARG A 1 237 ? 7.733 8.076 -18.162 1.00 96.19 237 ARG A C 1
ATOM 1776 O O . ARG A 1 237 ? 8.247 7.912 -19.268 1.00 96.19 237 ARG A O 1
ATOM 1783 N N . PRO A 1 238 ? 7.773 7.125 -17.215 1.00 98.00 238 PRO A N 1
ATOM 1784 C CA . PRO A 1 238 ? 8.611 5.933 -17.336 1.00 98.00 238 PRO A CA 1
ATOM 1785 C C . PRO A 1 238 ? 8.155 5.019 -18.481 1.00 98.00 238 PRO A C 1
ATOM 1787 O O . PRO A 1 238 ? 8.977 4.513 -19.241 1.00 98.00 238 PRO A O 1
ATOM 1790 N N . TRP A 1 239 ? 6.844 4.890 -18.700 1.00 98.69 239 TRP A N 1
ATOM 1791 C CA . TRP A 1 239 ? 6.312 4.048 -19.773 1.00 98.69 239 TRP A CA 1
ATOM 1792 C C . TRP A 1 239 ? 6.592 4.578 -21.185 1.00 98.69 239 TRP A C 1
ATOM 1794 O O . TRP A 1 239 ? 6.694 3.801 -22.132 1.00 98.69 239 TRP A O 1
ATOM 1804 N N . ALA A 1 240 ? 6.830 5.886 -21.342 1.00 98.31 240 ALA A N 1
ATOM 1805 C CA . ALA A 1 240 ? 7.234 6.460 -22.627 1.00 98.31 240 ALA A CA 1
ATOM 1806 C C . ALA A 1 240 ? 8.616 5.961 -23.097 1.00 98.31 240 ALA A C 1
ATOM 1808 O O . ALA A 1 240 ? 8.961 6.133 -24.271 1.00 98.31 240 ALA A O 1
ATOM 1809 N N . ALA A 1 241 ? 9.400 5.331 -22.215 1.00 98.56 241 ALA A N 1
ATOM 1810 C CA . ALA A 1 241 ? 10.670 4.698 -22.552 1.00 98.56 241 ALA A CA 1
ATOM 1811 C C . ALA A 1 241 ? 10.514 3.259 -23.076 1.00 98.56 241 ALA A C 1
ATOM 1813 O O . ALA A 1 241 ? 11.426 2.776 -23.738 1.00 98.56 241 ALA A O 1
ATOM 1814 N N . PHE A 1 242 ? 9.392 2.571 -22.842 1.00 98.81 242 PHE A N 1
ATOM 1815 C CA . PHE A 1 242 ? 9.233 1.162 -23.226 1.00 98.81 242 PHE A CA 1
ATOM 1816 C C . PHE A 1 242 ? 9.200 0.970 -24.755 1.00 98.81 242 PHE A C 1
ATOM 1818 O O . PHE A 1 242 ? 8.550 1.733 -25.474 1.00 98.81 242 PHE A O 1
ATOM 1825 N N . ARG A 1 243 ? 9.909 -0.041 -25.276 1.00 98.75 243 ARG A N 1
ATOM 1826 C CA . ARG A 1 243 ? 10.030 -0.334 -26.725 1.00 98.75 243 ARG A CA 1
ATOM 1827 C C . ARG A 1 243 ? 9.660 -1.769 -27.102 1.00 98.75 243 ARG A C 1
ATOM 1829 O O . ARG A 1 243 ? 10.008 -2.227 -28.186 1.00 98.75 243 ARG A O 1
ATOM 1836 N N . GLY A 1 244 ? 8.912 -2.449 -26.242 1.00 98.56 244 GLY A N 1
ATOM 1837 C CA . GLY A 1 244 ? 8.437 -3.804 -26.492 1.00 98.56 244 GLY A CA 1
ATOM 1838 C C . GLY A 1 244 ? 9.324 -4.882 -25.880 1.00 98.56 244 GLY A C 1
ATOM 1839 O O . GLY A 1 244 ? 10.469 -4.640 -25.482 1.00 98.56 244 GLY A O 1
ATOM 1840 N N . SER A 1 245 ? 8.751 -6.080 -25.824 1.00 98.88 245 SER A N 1
ATOM 1841 C CA . SER A 1 245 ? 9.398 -7.299 -25.350 1.00 98.88 245 SER A CA 1
ATOM 1842 C C . SER A 1 245 ? 9.377 -8.381 -26.429 1.00 98.88 245 SER A C 1
ATOM 1844 O O . SER A 1 245 ? 8.423 -8.466 -27.208 1.00 98.88 245 SER A O 1
ATOM 1846 N N . TRP A 1 246 ? 10.388 -9.248 -26.456 1.00 98.81 246 TRP A N 1
ATOM 1847 C CA . TRP A 1 246 ? 10.432 -10.438 -27.317 1.00 98.81 246 TRP A CA 1
ATOM 1848 C C . TRP A 1 246 ? 11.082 -11.620 -26.593 1.00 98.81 246 TRP A C 1
ATOM 1850 O O . TRP A 1 246 ? 11.691 -11.468 -25.537 1.00 98.81 246 TRP A O 1
ATOM 1860 N N . VAL A 1 247 ? 10.949 -12.818 -27.163 1.00 98.75 247 VAL A N 1
ATOM 1861 C CA . VAL A 1 247 ? 11.602 -14.033 -26.657 1.00 98.75 247 VAL A CA 1
ATOM 1862 C C . VAL A 1 247 ? 12.844 -14.318 -27.489 1.00 98.75 247 VAL A C 1
ATOM 1864 O O . VAL A 1 247 ? 12.772 -14.379 -28.717 1.00 98.75 247 VAL A O 1
ATOM 1867 N N . ASN A 1 248 ? 13.991 -14.476 -26.835 1.00 98.12 248 ASN A N 1
ATOM 1868 C CA . ASN A 1 248 ? 15.242 -14.799 -27.509 1.00 98.12 248 ASN A CA 1
ATOM 1869 C C . ASN A 1 248 ? 15.342 -16.298 -27.856 1.00 98.12 248 ASN A C 1
ATOM 1871 O O . ASN A 1 248 ? 14.504 -17.116 -27.477 1.00 98.12 248 ASN A O 1
ATOM 1875 N N . ARG A 1 249 ? 16.415 -16.687 -28.556 1.00 97.88 249 ARG A N 1
ATOM 1876 C CA . ARG A 1 249 ? 16.633 -18.078 -29.008 1.00 97.88 249 ARG A CA 1
ATOM 1877 C C . ARG A 1 249 ? 16.748 -19.101 -27.869 1.00 97.88 249 ARG A C 1
ATOM 1879 O O . ARG A 1 249 ? 16.576 -20.287 -28.117 1.00 97.88 249 ARG A O 1
ATOM 1886 N N . LEU A 1 250 ? 17.045 -18.655 -26.647 1.00 98.06 250 LEU A N 1
ATOM 1887 C CA . LEU A 1 250 ? 17.145 -19.496 -25.449 1.00 98.06 250 LEU A CA 1
ATOM 1888 C C . LEU A 1 250 ? 15.827 -19.557 -24.659 1.00 98.06 250 LEU A C 1
ATOM 1890 O O . LEU A 1 250 ? 15.795 -20.125 -23.570 1.00 98.06 250 LEU A O 1
ATOM 1894 N N . GLY A 1 251 ? 14.749 -18.953 -25.167 1.00 96.50 251 GLY A N 1
ATOM 1895 C CA . GLY A 1 251 ? 13.450 -18.930 -24.497 1.00 96.50 251 GLY A CA 1
ATOM 1896 C C . GLY A 1 251 ? 13.338 -17.903 -23.365 1.00 96.50 251 GLY A C 1
ATOM 1897 O O . GLY A 1 251 ? 12.341 -17.921 -22.640 1.00 96.50 251 GLY A O 1
ATOM 1898 N N . ARG A 1 252 ? 14.321 -17.005 -23.197 1.00 98.19 252 ARG A N 1
ATOM 1899 C CA . ARG A 1 252 ? 14.263 -15.908 -22.214 1.00 98.19 252 ARG A CA 1
ATOM 1900 C C . ARG A 1 252 ? 13.549 -14.703 -22.816 1.00 98.19 252 ARG A C 1
ATOM 1902 O O . ARG A 1 252 ? 13.726 -14.409 -23.996 1.00 98.19 252 ARG A O 1
ATOM 1909 N N . VAL A 1 253 ? 12.773 -14.002 -21.996 1.00 98.62 253 VAL A N 1
ATOM 1910 C CA . VAL A 1 253 ? 12.107 -12.758 -22.394 1.00 98.62 253 VAL A CA 1
ATOM 1911 C C . VAL A 1 253 ? 13.056 -11.579 -22.193 1.00 98.62 253 VAL A C 1
ATOM 1913 O O . VAL A 1 253 ? 13.673 -11.454 -21.135 1.00 98.62 253 VAL A O 1
ATOM 1916 N N . GLU A 1 254 ? 13.159 -10.725 -23.203 1.00 98.75 254 GLU A N 1
ATOM 1917 C CA . GLU A 1 254 ? 13.951 -9.493 -23.215 1.00 98.75 254 GLU A CA 1
ATOM 1918 C C . GLU A 1 254 ? 13.011 -8.299 -23.443 1.00 98.75 254 GLU A C 1
ATOM 1920 O O . GLU A 1 254 ? 12.059 -8.409 -24.215 1.00 98.75 254 GLU A O 1
ATOM 1925 N N . SER A 1 255 ? 13.269 -7.171 -22.773 1.00 98.75 255 SER A N 1
ATOM 1926 C CA . SER A 1 255 ? 12.525 -5.906 -22.907 1.00 98.75 255 SER A CA 1
ATOM 1927 C C . SER A 1 255 ? 13.500 -4.766 -23.204 1.00 98.75 255 SER A C 1
ATOM 1929 O O . SER A 1 255 ? 14.586 -4.732 -22.623 1.00 98.75 255 SER A O 1
ATOM 1931 N N . VAL A 1 256 ? 13.112 -3.814 -24.059 1.00 98.75 256 VAL A N 1
ATOM 1932 C CA . VAL A 1 256 ? 13.952 -2.647 -24.406 1.00 98.75 256 VAL A CA 1
ATOM 1933 C C . VAL A 1 256 ? 13.371 -1.347 -23.877 1.00 98.75 256 VAL A C 1
ATOM 1935 O O . VAL A 1 256 ? 12.158 -1.126 -23.904 1.00 98.75 256 VAL A O 1
ATOM 1938 N N . TRP A 1 257 ? 14.277 -0.463 -23.463 1.00 98.75 257 TRP A N 1
ATOM 1939 C CA . TRP A 1 257 ? 13.980 0.864 -22.946 1.00 98.75 257 TRP A CA 1
ATOM 1940 C C . TRP A 1 257 ? 14.830 1.920 -23.665 1.00 98.75 257 TRP A C 1
ATOM 1942 O O . TRP A 1 257 ? 16.047 1.786 -23.761 1.00 98.75 257 TRP A O 1
ATOM 1952 N N . ASP A 1 258 ? 14.196 2.977 -24.169 1.00 98.50 258 ASP A N 1
ATOM 1953 C CA . ASP A 1 258 ? 14.846 4.154 -24.757 1.00 98.50 258 ASP A CA 1
ATOM 1954 C C . ASP A 1 258 ? 14.856 5.298 -23.739 1.00 98.50 258 ASP A C 1
ATOM 1956 O O . ASP A 1 258 ? 13.838 5.951 -23.487 1.00 98.50 258 ASP A O 1
ATOM 1960 N N . LEU A 1 259 ? 16.028 5.535 -23.153 1.00 98.00 259 LEU A N 1
ATOM 1961 C CA . LEU A 1 259 ? 16.196 6.428 -22.007 1.00 98.00 259 LEU A CA 1
ATOM 1962 C C . LEU A 1 259 ? 16.372 7.904 -22.388 1.00 98.00 259 LEU A C 1
ATOM 1964 O O . LEU A 1 259 ? 16.418 8.755 -21.503 1.00 98.00 259 LEU A O 1
ATOM 1968 N N . LYS A 1 260 ? 16.413 8.264 -23.679 1.00 97.12 260 LYS A N 1
ATOM 1969 C CA . LYS A 1 260 ? 16.655 9.663 -24.093 1.00 97.12 260 LYS A CA 1
ATOM 1970 C C . LYS A 1 260 ? 15.645 10.652 -23.494 1.00 97.12 260 LYS A C 1
ATOM 1972 O O . LYS A 1 260 ? 16.008 11.763 -23.121 1.00 97.12 260 LYS A O 1
ATOM 1977 N N . GLY A 1 261 ? 14.380 10.236 -23.380 1.00 96.00 261 GLY A N 1
ATOM 1978 C CA . GLY A 1 261 ? 13.315 11.044 -22.784 1.00 96.00 261 GLY A CA 1
ATOM 1979 C C . GLY A 1 261 ? 13.439 11.168 -21.265 1.00 96.00 261 GLY A C 1
ATOM 1980 O O . GLY A 1 261 ? 13.094 12.209 -20.717 1.00 96.00 261 GLY A O 1
ATOM 1981 N N . VAL A 1 262 ? 13.983 10.143 -20.599 1.00 96.19 262 VAL A N 1
ATOM 1982 C CA . VAL A 1 262 ? 14.267 10.163 -19.155 1.00 96.19 262 VAL A CA 1
ATOM 1983 C C . VAL A 1 262 ? 15.313 11.235 -18.854 1.00 96.19 262 VAL A C 1
ATOM 1985 O O . VAL A 1 262 ? 15.080 12.100 -18.010 1.00 96.19 262 VAL A O 1
ATOM 1988 N N . TRP A 1 263 ? 16.409 11.246 -19.617 1.00 95.12 263 TRP A N 1
ATOM 1989 C CA . TRP A 1 263 ? 17.486 12.227 -19.472 1.00 95.12 263 TRP A CA 1
ATOM 1990 C C . TRP A 1 263 ? 17.040 13.655 -19.805 1.00 95.12 263 TRP A C 1
ATOM 1992 O O . TRP A 1 263 ? 17.379 14.595 -19.085 1.00 95.12 263 TRP A O 1
ATOM 2002 N N . ALA A 1 264 ? 16.228 13.826 -20.852 1.00 93.56 264 ALA A N 1
ATOM 2003 C CA . ALA A 1 264 ? 15.669 15.130 -21.207 1.00 93.56 264 ALA A CA 1
ATOM 2004 C C . ALA A 1 264 ? 14.753 15.693 -20.102 1.00 93.56 264 ALA A C 1
ATOM 2006 O O . ALA A 1 264 ? 14.899 16.855 -19.714 1.00 93.56 264 ALA A O 1
ATOM 2007 N N . ASP A 1 265 ? 13.850 14.869 -19.555 1.00 90.75 265 ASP A N 1
ATOM 2008 C CA . ASP A 1 265 ? 12.956 15.271 -18.462 1.00 90.75 265 ASP A CA 1
ATOM 2009 C C . ASP A 1 265 ? 13.752 15.581 -17.175 1.00 90.75 265 ASP A C 1
ATOM 2011 O O . ASP A 1 265 ? 13.416 16.522 -16.451 1.00 90.75 265 ASP A O 1
ATOM 2015 N N . GLN A 1 266 ? 14.828 14.835 -16.891 1.00 87.88 266 GLN A N 1
ATOM 2016 C CA . GLN A 1 266 ? 15.712 15.094 -15.747 1.00 87.88 266 GLN A CA 1
ATOM 2017 C C . GLN A 1 266 ? 16.436 16.443 -15.872 1.00 87.88 266 GLN A C 1
ATOM 2019 O O . GLN A 1 266 ? 16.463 17.210 -14.907 1.00 87.88 266 GLN A O 1
ATOM 2024 N N . ALA A 1 267 ? 16.970 16.761 -17.055 1.00 84.75 267 ALA A N 1
ATOM 2025 C CA . ALA A 1 267 ? 17.652 18.030 -17.307 1.00 84.75 267 ALA A CA 1
ATOM 2026 C C . ALA A 1 267 ? 16.709 19.237 -17.144 1.00 84.75 267 ALA A C 1
ATOM 2028 O O . ALA A 1 267 ? 17.090 20.251 -16.558 1.00 84.75 267 ALA A O 1
ATOM 2029 N N . GLN A 1 268 ? 15.457 19.118 -17.602 1.00 80.44 268 GLN A N 1
ATOM 2030 C CA . GLN A 1 268 ? 14.449 20.169 -17.423 1.00 80.44 268 GLN A CA 1
ATOM 2031 C C . GLN A 1 268 ? 14.063 20.370 -15.954 1.00 80.44 268 GLN A C 1
ATOM 2033 O O . GLN A 1 268 ? 13.955 21.509 -15.504 1.00 80.44 268 GLN A O 1
ATOM 2038 N N . LEU A 1 269 ? 13.892 19.287 -15.189 1.00 73.44 269 LEU A N 1
ATOM 2039 C CA . LEU A 1 269 ? 13.570 19.367 -13.759 1.00 73.44 269 LEU A CA 1
ATOM 2040 C C . LEU A 1 269 ? 14.673 20.061 -12.949 1.00 73.44 269 LEU A C 1
ATOM 2042 O O . LEU A 1 269 ? 14.360 20.875 -12.082 1.00 73.44 269 LEU A O 1
ATOM 2046 N N . ALA A 1 270 ? 15.944 19.783 -13.254 1.00 61.88 270 ALA A N 1
ATOM 2047 C CA . ALA A 1 270 ? 17.076 20.460 -12.619 1.00 61.88 270 ALA A CA 1
ATOM 2048 C C . ALA A 1 270 ? 17.061 21.979 -12.877 1.00 61.88 270 ALA A C 1
ATOM 2050 O O . ALA A 1 270 ? 17.374 22.759 -11.981 1.00 61.88 270 ALA A O 1
ATOM 2051 N N . ALA A 1 271 ? 16.631 22.407 -14.068 1.00 56.34 271 ALA A N 1
ATOM 2052 C CA . ALA A 1 271 ? 16.473 23.823 -14.397 1.00 56.34 271 ALA A CA 1
ATOM 2053 C C . ALA A 1 271 ? 15.244 24.469 -13.717 1.00 56.34 271 ALA A C 1
ATOM 2055 O O . ALA A 1 271 ? 15.284 25.642 -13.350 1.00 56.34 271 ALA A O 1
ATOM 2056 N N . GLN A 1 272 ? 14.157 23.714 -13.517 1.00 61.47 272 GLN A N 1
ATOM 2057 C CA . GLN A 1 272 ? 12.910 24.212 -12.920 1.00 61.47 272 GLN A CA 1
ATOM 2058 C C . GLN A 1 272 ? 12.984 24.354 -11.392 1.00 61.47 272 GLN A C 1
ATOM 2060 O O . GLN A 1 272 ? 12.476 25.334 -10.847 1.00 61.47 272 GLN A O 1
ATOM 2065 N N . ALA A 1 273 ? 13.683 23.444 -10.702 1.00 55.25 273 ALA A N 1
ATOM 2066 C CA . ALA A 1 273 ? 13.901 23.512 -9.252 1.00 55.25 273 ALA A CA 1
ATOM 2067 C C . ALA A 1 273 ? 14.614 24.806 -8.797 1.00 55.25 273 ALA A C 1
ATOM 2069 O O . ALA A 1 273 ? 14.519 25.181 -7.632 1.00 55.25 273 ALA A O 1
ATOM 2070 N N . ALA A 1 274 ? 15.279 25.514 -9.716 1.00 36.31 274 ALA A N 1
ATOM 2071 C CA . ALA A 1 274 ? 15.925 26.798 -9.461 1.00 36.31 274 ALA A CA 1
ATOM 2072 C C . ALA A 1 274 ? 14.971 28.016 -9.495 1.00 36.31 274 ALA A C 1
ATOM 2074 O O . ALA A 1 274 ? 15.426 29.125 -9.224 1.00 36.31 274 ALA A O 1
ATOM 2075 N N . THR A 1 275 ? 13.684 27.860 -9.858 1.00 36.50 275 THR A N 1
ATOM 2076 C CA . THR A 1 275 ? 12.813 29.014 -10.196 1.00 36.50 275 THR A CA 1
ATOM 2077 C C . THR A 1 275 ? 11.363 28.975 -9.692 1.00 36.50 275 THR A C 1
ATOM 2079 O O . THR A 1 275 ? 10.651 29.958 -9.886 1.00 36.50 275 THR A O 1
ATOM 2082 N N . SER A 1 276 ? 10.884 27.906 -9.046 1.00 39.88 276 SER A N 1
ATOM 2083 C CA . SER A 1 276 ? 9.444 27.751 -8.759 1.00 39.88 276 SER A CA 1
ATOM 2084 C C . SER A 1 276 ? 9.071 27.735 -7.270 1.00 39.88 276 SER A C 1
ATOM 2086 O O . SER A 1 276 ? 9.461 26.823 -6.541 1.00 39.88 276 SER A O 1
ATOM 2088 N N . GLU A 1 277 ? 8.221 28.682 -6.859 1.00 43.19 277 GLU A N 1
ATOM 2089 C CA . GLU A 1 277 ? 7.409 28.623 -5.633 1.00 43.19 277 GLU A CA 1
ATOM 2090 C C . GLU A 1 277 ? 6.161 27.744 -5.859 1.00 43.19 277 GLU A C 1
ATOM 2092 O O . GLU A 1 277 ? 5.551 27.756 -6.931 1.00 43.19 277 GLU A O 1
ATOM 2097 N N . ALA A 1 278 ? 5.778 26.949 -4.855 1.00 47.72 278 ALA A N 1
ATOM 2098 C CA . ALA A 1 278 ? 4.637 26.037 -4.936 1.00 47.72 278 ALA A CA 1
ATOM 2099 C C . ALA A 1 278 ? 3.312 26.808 -5.095 1.00 47.72 278 ALA A C 1
ATOM 2101 O O . ALA A 1 278 ? 2.985 27.660 -4.270 1.00 47.72 278 ALA A O 1
ATOM 2102 N N . SER A 1 279 ? 2.523 26.487 -6.127 1.00 45.06 279 SER A N 1
ATOM 2103 C CA . SER A 1 279 ? 1.247 27.157 -6.404 1.00 45.06 279 SER A CA 1
ATOM 2104 C C . SER A 1 279 ? 0.046 26.207 -6.333 1.00 45.06 279 SER A C 1
ATOM 2106 O O . SER A 1 279 ? 0.020 25.151 -6.954 1.00 45.06 279 SER A O 1
ATOM 2108 N N . GLY A 1 280 ? -0.987 26.656 -5.611 1.00 54.47 280 GLY A N 1
ATOM 2109 C CA . GLY A 1 280 ? -2.389 26.324 -5.875 1.00 54.47 280 GLY A CA 1
ATOM 2110 C C . GLY A 1 280 ? -2.986 25.084 -5.199 1.00 54.47 280 GLY A C 1
ATOM 2111 O O . GLY A 1 280 ? -2.334 24.084 -4.940 1.00 54.47 280 GLY A O 1
ATOM 2112 N N . SER A 1 281 ? -4.301 25.147 -4.956 1.00 56.81 281 SER A N 1
ATOM 2113 C CA . SER A 1 281 ? -5.139 24.038 -4.459 1.00 56.81 281 SER A CA 1
ATOM 2114 C C . SER A 1 281 ? -5.580 23.064 -5.570 1.00 56.81 281 SER A C 1
ATOM 2116 O O . SER A 1 281 ? -6.566 22.350 -5.402 1.00 56.81 281 SER A O 1
ATOM 2118 N N . ALA A 1 282 ? -4.898 23.069 -6.719 1.00 71.25 282 ALA A N 1
ATOM 2119 C CA . ALA A 1 282 ? -5.195 22.201 -7.855 1.00 71.25 282 ALA A CA 1
ATOM 2120 C C . ALA A 1 282 ? -4.395 20.893 -7.762 1.00 71.25 282 ALA A C 1
ATOM 2122 O O . ALA A 1 282 ? -3.301 20.866 -7.202 1.00 71.25 282 ALA A O 1
ATOM 2123 N N . LEU A 1 283 ? -4.929 19.806 -8.327 1.00 77.75 283 LEU A N 1
ATOM 2124 C CA . LEU A 1 283 ? -4.178 18.557 -8.450 1.00 77.75 283 LEU A CA 1
ATOM 2125 C C . LEU A 1 283 ? -2.966 18.763 -9.362 1.00 77.75 283 LEU A C 1
ATOM 2127 O O . LEU A 1 283 ? -3.095 19.297 -10.465 1.00 77.75 283 LEU A O 1
ATOM 2131 N N . ALA A 1 284 ? -1.799 18.314 -8.904 1.00 79.19 284 ALA A N 1
ATOM 2132 C CA . ALA A 1 284 ? -0.578 18.368 -9.693 1.00 79.19 284 ALA A CA 1
ATOM 2133 C C . ALA A 1 284 ? -0.708 17.511 -10.970 1.00 79.19 284 ALA A C 1
ATOM 2135 O O . ALA A 1 284 ? -1.345 16.454 -10.935 1.00 79.19 284 ALA A O 1
ATOM 2136 N N . PRO A 1 285 ? -0.077 17.907 -12.092 1.00 83.56 285 PRO A N 1
ATOM 2137 C CA . PRO A 1 285 ? -0.058 17.122 -13.324 1.00 83.56 285 PRO A CA 1
ATOM 2138 C C . PRO A 1 285 ? 0.886 15.912 -13.186 1.00 83.56 285 PRO A C 1
ATOM 2140 O O . PRO A 1 285 ? 1.979 15.874 -13.754 1.00 83.56 285 PRO A O 1
ATOM 2143 N N . HIS A 1 286 ? 0.462 14.923 -12.399 1.00 91.69 286 HIS A N 1
ATOM 2144 C CA . HIS A 1 286 ? 1.151 13.662 -12.142 1.00 91.69 286 HIS A CA 1
ATOM 2145 C C . HIS A 1 286 ? 0.135 12.509 -12.236 1.00 91.69 286 HIS A C 1
ATOM 2147 O O . HIS A 1 286 ? -0.954 12.635 -11.675 1.00 91.69 286 HIS A O 1
ATOM 2153 N N . PRO A 1 287 ? 0.450 11.372 -12.891 1.00 93.75 287 PRO A N 1
ATOM 2154 C CA . PRO A 1 287 ? -0.531 10.304 -13.130 1.00 93.75 287 PRO A CA 1
ATOM 2155 C C . PRO A 1 287 ? -1.089 9.677 -11.844 1.00 93.75 287 PRO A C 1
ATOM 2157 O O . PRO A 1 287 ? -2.202 9.164 -11.839 1.00 93.75 287 PRO A O 1
ATOM 2160 N N . ASN A 1 288 ? -0.327 9.751 -10.749 1.00 95.56 288 ASN A N 1
ATOM 2161 C CA . ASN A 1 288 ? -0.726 9.267 -9.425 1.00 95.56 288 ASN A CA 1
ATOM 2162 C C . ASN A 1 288 ? -1.090 10.397 -8.435 1.00 95.56 288 ASN A C 1
ATOM 2164 O O . ASN A 1 288 ? -1.125 10.151 -7.231 1.00 95.56 288 ASN A O 1
ATOM 2168 N N . ALA A 1 289 ? -1.331 11.632 -8.900 1.00 92.06 289 ALA A N 1
ATOM 2169 C CA . ALA A 1 289 ? -1.904 12.672 -8.041 1.00 92.06 289 ALA A CA 1
ATOM 2170 C C . ALA A 1 289 ? -3.378 12.352 -7.757 1.00 92.06 289 ALA A C 1
ATOM 2172 O O . ALA A 1 289 ? -4.181 12.181 -8.674 1.00 92.06 289 ALA A O 1
ATOM 2173 N N . LEU A 1 290 ? -3.734 12.265 -6.477 1.00 93.25 290 LEU A N 1
ATOM 2174 C CA . LEU A 1 290 ? -5.072 11.896 -6.018 1.00 93.25 290 LEU A CA 1
ATOM 2175 C C . LEU A 1 290 ? -5.583 12.955 -5.039 1.00 93.25 290 LEU A C 1
ATOM 2177 O O . LEU A 1 290 ? -4.825 13.466 -4.218 1.00 93.25 290 LEU A O 1
ATOM 2181 N N . ALA A 1 291 ? -6.880 13.267 -5.107 1.00 94.25 291 ALA A N 1
ATOM 2182 C CA . ALA A 1 291 ? -7.535 14.256 -4.247 1.00 94.25 291 ALA A CA 1
ATOM 2183 C C . ALA A 1 291 ? -7.814 13.705 -2.838 1.00 94.25 291 ALA A C 1
ATOM 2185 O O . ALA A 1 291 ? -8.966 13.641 -2.395 1.00 94.25 291 ALA A O 1
ATOM 2186 N N . PHE A 1 292 ? -6.761 13.266 -2.144 1.00 95.75 292 PHE A N 1
ATOM 2187 C CA . PHE A 1 292 ? -6.865 12.812 -0.763 1.00 95.75 292 PHE A CA 1
ATOM 2188 C C . PHE A 1 292 ? -7.342 13.940 0.154 1.00 95.75 292 PHE A C 1
ATOM 2190 O O . PHE A 1 292 ? -7.056 15.117 -0.061 1.00 95.75 292 PHE A O 1
ATOM 2197 N N . GLN A 1 293 ? -8.100 13.551 1.174 1.00 95.62 293 GLN A N 1
ATOM 2198 C CA . GLN A 1 293 ? -8.665 14.450 2.172 1.00 95.62 293 GLN A CA 1
ATOM 2199 C C . GLN A 1 293 ? -7.934 14.280 3.504 1.00 95.62 293 GLN A C 1
ATOM 2201 O O . GLN A 1 293 ? -7.276 13.266 3.746 1.00 95.62 293 GLN A O 1
ATOM 2206 N N . VAL A 1 294 ? -8.095 15.260 4.390 1.00 97.31 294 VAL A N 1
ATOM 2207 C CA . VAL A 1 294 ? -7.579 15.164 5.755 1.00 97.31 294 VAL A CA 1
ATOM 2208 C C . VAL A 1 294 ? -8.380 14.144 6.569 1.00 97.31 294 VAL A C 1
ATOM 2210 O O . VAL A 1 294 ? -9.610 14.130 6.544 1.00 97.31 294 VAL A O 1
ATOM 2213 N N . SER A 1 295 ? -7.672 13.304 7.318 1.00 98.19 295 SER A N 1
ATOM 2214 C CA . SER A 1 295 ? -8.216 12.440 8.365 1.00 98.19 295 SER A CA 1
ATOM 2215 C C . SER A 1 295 ? -7.779 12.982 9.720 1.00 98.19 295 SER A C 1
ATOM 2217 O O . SER A 1 295 ? -6.581 13.132 9.966 1.00 98.19 295 SER A O 1
ATOM 2219 N N . VAL A 1 296 ? -8.744 13.300 10.586 1.00 98.19 296 VAL A N 1
ATOM 2220 C CA . VAL A 1 296 ? -8.491 13.957 11.874 1.00 98.19 296 VAL A CA 1
ATOM 2221 C C . VAL A 1 296 ? -8.887 13.026 13.010 1.00 98.19 296 VAL A C 1
ATOM 2223 O O . VAL A 1 296 ? -10.028 12.568 13.068 1.00 98.19 296 VAL A O 1
ATOM 2226 N N . VAL A 1 297 ? -7.951 12.749 13.913 1.00 97.31 297 VAL A N 1
ATOM 2227 C CA . VAL A 1 297 ? -8.174 11.903 15.093 1.00 97.31 297 VAL A CA 1
ATOM 2228 C C . VAL A 1 297 ? -7.574 12.588 16.315 1.00 97.31 297 VAL A C 1
ATOM 2230 O O . VAL A 1 297 ? -6.416 13.004 16.285 1.00 97.31 297 VAL A O 1
ATOM 2233 N N . GLU A 1 298 ? -8.358 12.702 17.383 1.00 95.69 298 GLU A N 1
ATOM 2234 C CA . GLU A 1 298 ? -7.898 13.245 18.665 1.00 95.69 298 GLU A CA 1
ATOM 2235 C C . GLU A 1 298 ? -7.039 12.212 19.407 1.00 95.69 298 GLU A C 1
ATOM 2237 O O . GLU A 1 298 ? -7.286 11.008 19.324 1.00 95.69 298 GLU A O 1
ATOM 2242 N N . ALA A 1 299 ? -6.055 12.660 20.187 1.00 94.44 299 ALA A N 1
ATOM 2243 C CA . ALA A 1 299 ? -5.214 11.768 20.994 1.00 94.44 299 ALA A CA 1
ATOM 2244 C C . ALA A 1 299 ? -5.992 10.908 22.008 1.00 94.44 299 ALA A C 1
ATOM 2246 O O . ALA A 1 299 ? -5.597 9.776 22.295 1.00 94.44 299 ALA A O 1
ATOM 2247 N N . SER A 1 300 ? -7.139 11.394 22.490 1.00 92.25 300 SER A N 1
ATOM 2248 C CA . SER A 1 300 ? -8.040 10.645 23.376 1.00 92.25 300 SER A CA 1
ATOM 2249 C C . SER A 1 300 ? -8.536 9.334 22.754 1.00 92.25 300 SER A C 1
ATOM 2251 O O . SER A 1 300 ? -8.770 8.373 23.483 1.00 92.25 300 SER A O 1
ATOM 2253 N N . ALA A 1 301 ? -8.629 9.243 21.422 1.00 94.12 301 ALA A N 1
ATOM 2254 C CA . ALA A 1 301 ? -9.077 8.034 20.730 1.00 94.12 301 ALA A CA 1
ATOM 2255 C C . ALA A 1 301 ? -8.080 6.864 20.829 1.00 94.12 301 ALA A C 1
ATOM 2257 O O . ALA A 1 301 ? -8.480 5.719 20.647 1.00 94.12 301 ALA A O 1
ATOM 2258 N N . TYR A 1 302 ? -6.809 7.143 21.140 1.00 94.00 302 TYR A N 1
ATOM 2259 C CA . TYR A 1 302 ? -5.767 6.132 21.371 1.00 94.00 302 TYR A CA 1
ATOM 2260 C C . TYR A 1 302 ? -5.500 5.885 22.860 1.00 94.00 302 TYR A C 1
ATOM 2262 O O . TYR A 1 302 ? -4.553 5.186 23.218 1.00 94.00 302 TYR A O 1
ATOM 2270 N N . SER A 1 303 ? -6.300 6.477 23.747 1.00 88.25 303 SER A N 1
ATOM 2271 C CA . SER A 1 303 ? -6.183 6.237 25.183 1.00 88.25 303 SER A CA 1
ATOM 2272 C C . SER A 1 303 ? -6.854 4.917 25.550 1.00 88.25 303 SER A C 1
ATOM 2274 O O . SER A 1 303 ? -7.939 4.595 25.066 1.00 88.25 303 SER A O 1
ATOM 2276 N N . SER A 1 304 ? -6.213 4.142 26.421 1.00 76.75 304 SER A N 1
ATOM 2277 C CA . SER A 1 304 ? -6.804 2.904 26.919 1.00 76.75 304 SER A CA 1
ATOM 2278 C C . SER A 1 304 ? -7.978 3.193 27.855 1.00 76.75 304 SER A C 1
ATOM 2280 O O . SER A 1 304 ? -8.030 4.225 28.530 1.00 76.75 304 SER A O 1
ATOM 2282 N N . SER A 1 305 ? -8.918 2.254 27.951 1.00 63.25 305 SER A N 1
ATOM 2283 C CA . SER A 1 305 ? -9.974 2.291 28.961 1.00 63.25 305 SER A CA 1
ATOM 2284 C C . SER A 1 305 ? -9.395 1.980 30.347 1.00 63.25 305 SER A C 1
ATOM 2286 O O . SER A 1 305 ? -9.570 0.883 30.868 1.00 63.25 305 SER A O 1
ATOM 2288 N N . THR A 1 306 ? -8.673 2.920 30.955 1.00 49.78 306 THR A N 1
ATOM 2289 C CA . THR A 1 306 ? -8.191 2.814 32.340 1.00 49.78 306 THR A CA 1
ATOM 2290 C C . THR A 1 306 ? -8.941 3.801 33.226 1.00 49.78 306 THR A C 1
ATOM 2292 O O . THR A 1 306 ? -8.447 4.876 33.544 1.00 49.78 306 THR A O 1
ATOM 2295 N N . SER A 1 307 ? -10.185 3.463 33.593 1.00 38.44 307 SER A N 1
ATOM 2296 C CA . SER A 1 307 ? -10.852 3.911 34.837 1.00 38.44 307 SER A CA 1
ATOM 2297 C C . SER A 1 307 ? -12.322 3.474 34.901 1.00 38.44 307 SER A C 1
ATOM 2299 O O . SER A 1 307 ? -13.193 4.020 34.224 1.00 38.44 307 SER A O 1
ATOM 2301 N N . SER A 1 308 ? -12.623 2.559 35.823 1.00 36.56 308 SER A N 1
ATOM 2302 C CA . SER A 1 308 ? -13.908 2.545 36.525 1.00 36.56 308 SER A CA 1
ATOM 2303 C C . SER A 1 308 ? -13.655 2.403 38.022 1.00 36.56 308 SER A C 1
ATOM 2305 O O . SER A 1 308 ? -13.241 1.353 38.509 1.00 36.56 308 SER A O 1
ATOM 2307 N N . SER A 1 309 ? -13.913 3.483 38.757 1.00 37.72 309 SER A N 1
ATOM 2308 C CA . SER A 1 309 ? -14.107 3.514 40.206 1.00 37.72 309 SER A CA 1
ATOM 2309 C C . SER A 1 309 ? -15.396 2.766 40.571 1.00 37.72 309 SER A C 1
ATOM 2311 O O . SER A 1 309 ? -16.416 3.360 40.908 1.00 37.72 309 SER A O 1
ATOM 2313 N N . GLY A 1 310 ? -15.359 1.441 40.450 1.00 38.50 310 GLY A N 1
ATOM 2314 C CA . GLY A 1 310 ? -16.467 0.548 40.773 1.00 38.50 310 GLY A CA 1
ATOM 2315 C C . GLY A 1 310 ? -16.075 -0.905 40.532 1.00 38.50 310 GLY A C 1
ATOM 2316 O O . GLY A 1 310 ? -16.050 -1.332 39.388 1.00 38.50 310 GLY A O 1
ATOM 2317 N N . SER A 1 311 ? -15.693 -1.598 41.612 1.00 35.44 311 SER A N 1
ATOM 2318 C CA . SER A 1 311 ? -15.733 -3.055 41.883 1.00 35.44 311 SER A CA 1
ATOM 2319 C C . SER A 1 311 ? -15.559 -4.102 40.755 1.00 35.44 311 SER A C 1
ATOM 2321 O O . SER A 1 311 ? -15.928 -5.259 40.941 1.00 35.44 311 SER A O 1
ATOM 2323 N N . GLY A 1 312 ? -14.921 -3.771 39.635 1.00 42.66 312 GLY A N 1
ATOM 2324 C CA . GLY A 1 312 ? -14.490 -4.720 38.610 1.00 42.66 312 GLY A CA 1
ATOM 2325 C C . GLY A 1 312 ? -13.339 -4.125 37.808 1.00 42.66 312 GLY A C 1
ATOM 2326 O O . GLY A 1 312 ? -13.494 -3.088 37.168 1.00 42.66 312 GLY A O 1
ATOM 2327 N N . SER A 1 313 ? -12.161 -4.737 37.877 1.00 40.50 313 SER A N 1
ATOM 2328 C CA . SER A 1 313 ? -10.993 -4.310 37.108 1.00 40.50 313 SER A CA 1
ATOM 2329 C C . SER A 1 313 ? -11.257 -4.487 35.607 1.00 40.50 313 SER A C 1
ATOM 2331 O O . SER A 1 313 ? -11.481 -5.601 35.136 1.00 40.50 313 SER A O 1
ATOM 2333 N N . SER A 1 314 ? -11.210 -3.405 34.823 1.00 54.88 314 SER A N 1
ATOM 2334 C CA . SER A 1 314 ? -11.115 -3.521 33.365 1.00 54.88 314 SER A CA 1
ATOM 2335 C C . SER A 1 314 ? -9.728 -4.071 33.021 1.00 54.88 314 SER A C 1
ATOM 2337 O O . SER A 1 314 ? -8.725 -3.378 33.180 1.00 54.88 314 SER A O 1
ATOM 2339 N N . SER A 1 315 ? -9.653 -5.329 32.590 1.00 68.62 315 SER A N 1
ATOM 2340 C CA . SER A 1 315 ? -8.383 -6.027 32.345 1.00 68.62 315 SER A CA 1
ATOM 2341 C C . SER A 1 315 ? -7.722 -5.695 31.002 1.00 68.62 315 SER A C 1
ATOM 2343 O O . SER A 1 315 ? -6.611 -6.153 30.751 1.00 68.62 315 SER A O 1
ATOM 2345 N N . ASN A 1 316 ? -8.380 -4.921 30.131 1.00 80.62 316 ASN A N 1
ATOM 2346 C CA . ASN A 1 316 ? -7.881 -4.627 28.790 1.00 80.62 316 ASN A CA 1
ATOM 2347 C C . ASN A 1 316 ? -7.389 -3.178 28.678 1.00 80.62 316 ASN A C 1
ATOM 2349 O O . ASN A 1 316 ? -8.165 -2.232 28.800 1.00 80.62 316 ASN A O 1
ATOM 2353 N N . THR A 1 317 ? -6.089 -3.028 28.436 1.00 88.38 317 THR A N 1
ATOM 2354 C CA . THR A 1 317 ? -5.394 -1.742 28.299 1.00 88.38 317 THR A CA 1
ATOM 2355 C C . THR A 1 317 ? -5.024 -1.418 26.849 1.00 88.38 317 THR A C 1
ATOM 2357 O O . THR A 1 317 ? -4.275 -0.473 26.610 1.00 88.38 317 THR A O 1
ATOM 2360 N N . SER A 1 318 ? -5.521 -2.180 25.867 1.00 93.12 318 SER A N 1
ATOM 2361 C CA . SER A 1 318 ? -5.176 -1.951 24.464 1.00 93.12 318 SER A CA 1
ATOM 2362 C C . SER A 1 318 ? -5.785 -0.639 23.941 1.00 93.12 318 SER A C 1
ATOM 2364 O O . SER A 1 318 ? -6.990 -0.425 24.104 1.00 93.12 318 SER A O 1
ATOM 2366 N N . PRO A 1 319 ? -5.003 0.208 23.243 1.00 94.25 319 PRO A N 1
ATOM 2367 C CA . PRO A 1 319 ? -5.524 1.387 22.548 1.00 94.25 319 PRO A CA 1
ATOM 2368 C C . PRO A 1 319 ? -6.406 1.030 21.337 1.00 94.25 319 PRO A C 1
ATOM 2370 O O . PRO A 1 319 ? -7.075 1.899 20.792 1.00 94.25 319 PRO A O 1
ATOM 2373 N N . TYR A 1 320 ? -6.435 -0.243 20.921 1.00 96.19 320 TYR A N 1
ATOM 2374 C CA . TYR A 1 320 ? -7.211 -0.741 19.778 1.00 96.19 320 TYR A CA 1
ATOM 2375 C C . TYR A 1 320 ? -8.405 -1.610 20.201 1.00 96.19 320 TYR A C 1
ATOM 2377 O O . TYR A 1 320 ? -8.929 -2.387 19.403 1.00 96.19 320 TYR A O 1
ATOM 2385 N N . LEU A 1 321 ? -8.830 -1.502 21.467 1.00 95.19 321 LEU A N 1
ATOM 2386 C CA . LEU A 1 321 ? -10.006 -2.203 21.988 1.00 95.19 321 LEU A CA 1
ATOM 2387 C C . LEU A 1 321 ? -11.298 -1.779 21.271 1.00 95.19 321 LEU A C 1
ATOM 2389 O O . LEU A 1 321 ? -12.190 -2.596 21.044 1.00 95.19 321 LEU A O 1
ATOM 2393 N N . HIS A 1 322 ? -11.404 -0.496 20.939 1.00 94.50 322 HIS A N 1
ATOM 2394 C CA . HIS A 1 322 ? -12.541 0.078 20.231 1.00 94.50 322 HIS A CA 1
ATOM 2395 C C . HIS A 1 322 ? -12.126 0.529 18.832 1.00 94.50 322 HIS A C 1
ATOM 2397 O O . HIS A 1 322 ? -10.948 0.752 18.556 1.00 94.50 322 HIS A O 1
ATOM 2403 N N . LEU A 1 323 ? -13.113 0.697 17.951 1.00 96.06 323 LEU A N 1
ATOM 2404 C CA . LEU A 1 323 ? -12.906 1.408 16.693 1.00 96.06 323 LEU A CA 1
ATOM 2405 C C . LEU A 1 323 ? -12.428 2.836 16.987 1.00 96.06 323 LEU A C 1
ATOM 2407 O O . LEU A 1 323 ? -12.963 3.505 17.875 1.00 96.06 323 LEU A O 1
ATOM 2411 N N . ILE A 1 324 ? -11.442 3.308 16.223 1.00 96.88 324 ILE A N 1
ATOM 2412 C CA . ILE A 1 324 ? -10.910 4.664 16.365 1.00 96.88 324 ILE A CA 1
ATOM 2413 C C . ILE A 1 324 ? -11.974 5.666 15.910 1.00 96.88 324 ILE A C 1
ATOM 2415 O O . ILE A 1 324 ? -12.364 5.701 14.742 1.00 96.88 324 ILE A O 1
ATOM 2419 N N . LYS A 1 325 ? -12.458 6.482 16.850 1.00 95.69 325 LYS A N 1
ATOM 2420 C CA . LYS A 1 325 ? -13.460 7.521 16.595 1.00 95.69 325 LYS A CA 1
ATOM 2421 C C . LYS A 1 325 ? -12.778 8.763 16.002 1.00 95.69 325 LYS A C 1
ATOM 2423 O O . LYS A 1 325 ? -11.953 9.369 16.688 1.00 95.69 325 LYS A O 1
ATOM 2428 N N . PRO A 1 326 ? -13.113 9.182 14.770 1.00 96.62 326 PRO A N 1
ATOM 2429 C CA . PRO A 1 326 ? -12.541 10.388 14.188 1.00 96.62 326 PRO A CA 1
ATOM 2430 C C . PRO A 1 326 ? -13.166 11.663 14.750 1.00 96.62 326 PRO A C 1
ATOM 2432 O O . PRO A 1 326 ? -14.282 11.666 15.279 1.00 96.62 326 PRO A O 1
ATOM 2435 N N . LYS A 1 327 ? -12.458 12.773 14.549 1.00 95.50 327 LYS A N 1
ATOM 2436 C CA . LYS A 1 327 ? -12.966 14.125 14.769 1.00 95.50 327 LYS A CA 1
ATOM 2437 C C . LYS A 1 327 ? -13.642 14.640 13.502 1.00 95.50 327 LYS A C 1
ATOM 2439 O O . LYS A 1 327 ? -13.186 14.388 12.386 1.00 95.50 327 LYS A O 1
ATOM 2444 N N . LYS A 1 328 ? -14.718 15.405 13.673 1.00 95.75 328 LYS A N 1
ATOM 2445 C CA . LYS A 1 328 ? -15.365 16.121 12.571 1.00 95.75 328 LYS A CA 1
ATOM 2446 C C . LYS A 1 328 ? -14.379 17.109 11.932 1.00 95.75 328 LYS A C 1
ATOM 2448 O O . LYS A 1 328 ? -13.693 17.843 12.637 1.00 95.75 328 LYS A O 1
ATOM 2453 N N . VAL A 1 329 ? -14.337 17.134 10.601 1.00 95.38 329 VAL A N 1
ATOM 2454 C CA . VAL A 1 329 ? -13.505 18.072 9.837 1.00 95.38 329 VAL A CA 1
ATOM 2455 C C . VAL A 1 329 ? -14.204 19.429 9.749 1.00 95.38 329 VAL A C 1
ATOM 2457 O O . VAL A 1 329 ? -15.344 19.536 9.297 1.00 95.38 329 VAL A O 1
ATOM 2460 N N . GLU A 1 330 ? -13.494 20.466 10.174 1.00 94.12 330 GLU A N 1
ATOM 2461 C CA . GLU A 1 330 ? -13.900 21.873 10.173 1.00 94.12 330 GLU A CA 1
ATOM 2462 C C . GLU A 1 330 ? -12.787 22.751 9.573 1.00 94.12 330 GLU A C 1
ATOM 2464 O O . GLU A 1 330 ? -11.676 22.279 9.309 1.00 94.12 330 GLU A O 1
ATOM 2469 N N . SER A 1 331 ? -13.045 24.047 9.372 1.00 86.94 331 SER A N 1
ATOM 2470 C CA . SER A 1 331 ? -12.064 24.987 8.798 1.00 86.94 331 SER A CA 1
ATOM 2471 C C . SER A 1 331 ? -10.749 25.067 9.589 1.00 86.94 331 SER A C 1
ATOM 2473 O O . SER A 1 331 ? -9.700 25.323 9.005 1.00 86.94 331 SER A O 1
ATOM 2475 N N . THR A 1 332 ? -10.782 24.788 10.893 1.00 86.38 332 THR A N 1
ATOM 2476 C CA . THR A 1 332 ? -9.619 24.755 11.800 1.00 86.38 332 THR A CA 1
ATOM 2477 C C . THR A 1 332 ? -8.813 23.453 11.723 1.00 86.38 332 THR A C 1
ATOM 2479 O O . THR A 1 332 ? -7.678 23.390 12.195 1.00 86.38 332 THR A O 1
ATOM 2482 N N . THR A 1 333 ? -9.363 22.410 11.097 1.00 87.56 333 THR A N 1
ATOM 2483 C CA . THR A 1 333 ? -8.753 21.069 11.025 1.00 87.56 333 THR A CA 1
ATOM 2484 C C . THR A 1 333 ? -7.992 20.809 9.721 1.00 87.56 333 THR A C 1
ATOM 2486 O O . THR A 1 333 ? -7.661 19.669 9.398 1.00 87.56 333 THR A O 1
ATOM 2489 N N . GLN A 1 334 ? -7.683 21.864 8.963 1.00 90.50 334 GLN A N 1
ATOM 2490 C CA . GLN A 1 334 ? -6.934 21.758 7.712 1.00 90.50 334 GLN A CA 1
ATOM 2491 C C . GLN A 1 334 ? -5.497 21.256 7.937 1.00 90.50 334 GLN A C 1
ATOM 2493 O O . GLN A 1 334 ? -4.885 21.477 8.994 1.00 90.50 334 GLN A O 1
ATOM 2498 N N . LEU A 1 335 ? -4.965 20.580 6.913 1.00 91.94 335 LEU A N 1
ATOM 2499 C CA . LEU A 1 335 ? -3.555 20.200 6.841 1.00 91.94 335 LEU A CA 1
ATOM 2500 C C . LEU A 1 335 ? -2.672 21.443 6.939 1.00 91.94 335 LEU A C 1
ATOM 2502 O O . LEU A 1 335 ? -3.028 22.511 6.439 1.00 91.94 335 LEU A O 1
ATOM 2506 N N . ASP A 1 336 ? -1.505 21.286 7.556 1.00 89.50 336 ASP A N 1
ATOM 2507 C CA . ASP A 1 336 ? -0.462 22.292 7.420 1.00 89.50 336 ASP A CA 1
ATOM 2508 C C . ASP A 1 336 ? 0.064 22.325 5.974 1.00 89.50 336 ASP A C 1
ATOM 2510 O O . ASP A 1 336 ? -0.127 21.396 5.181 1.00 89.50 336 ASP A O 1
ATOM 2514 N N . GLN A 1 337 ? 0.719 23.427 5.605 1.00 89.25 337 GLN A N 1
ATOM 2515 C CA . GLN A 1 337 ? 1.218 23.589 4.241 1.00 89.25 337 GLN A CA 1
ATOM 2516 C C . GLN A 1 337 ? 2.269 22.522 3.891 1.00 89.25 337 GLN A C 1
ATOM 2518 O O . GLN A 1 337 ? 2.328 22.075 2.748 1.00 89.25 337 GLN A O 1
ATOM 2523 N N . GLY A 1 338 ? 3.058 22.077 4.877 1.00 89.75 338 GLY A N 1
ATOM 2524 C CA . GLY A 1 338 ? 4.061 21.025 4.710 1.00 89.75 338 GLY A CA 1
AT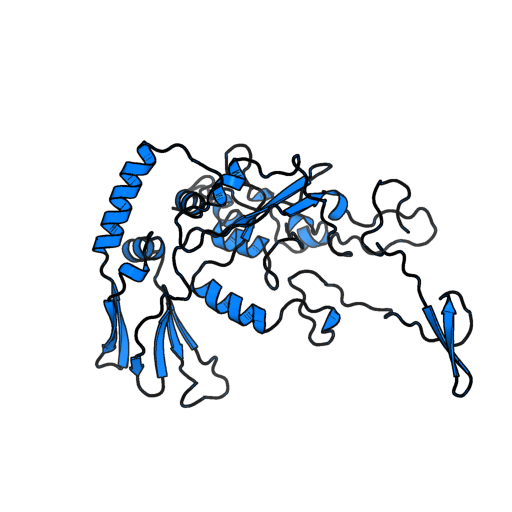OM 2525 C C . GLY A 1 338 ? 3.452 19.701 4.249 1.00 89.75 338 GLY A C 1
ATOM 2526 O O . GLY A 1 338 ? 3.897 19.153 3.243 1.00 89.75 338 GLY A O 1
ATOM 2527 N N . LEU A 1 339 ? 2.410 19.208 4.928 1.00 92.62 339 LEU A N 1
ATOM 2528 C CA . LEU A 1 339 ? 1.690 17.992 4.534 1.00 92.62 339 LEU A CA 1
ATOM 2529 C C . LEU A 1 339 ? 0.868 18.201 3.263 1.00 92.62 339 LEU A C 1
ATOM 2531 O O . LEU A 1 339 ? 0.842 17.312 2.414 1.00 92.62 339 LEU A O 1
ATOM 2535 N N . LYS A 1 340 ? 0.232 19.368 3.092 1.00 92.00 340 LYS A N 1
ATOM 2536 C CA . LYS A 1 340 ? -0.537 19.677 1.876 1.00 92.00 340 LYS A CA 1
ATOM 2537 C C . LYS A 1 340 ? 0.345 19.642 0.625 1.00 92.00 340 LYS A C 1
ATOM 2539 O O . LYS A 1 340 ? -0.094 19.134 -0.401 1.00 92.00 340 LYS A O 1
ATOM 2544 N N . ASN A 1 341 ? 1.593 20.106 0.713 1.00 91.12 341 ASN A N 1
ATOM 2545 C CA . ASN A 1 341 ? 2.548 20.040 -0.397 1.00 91.12 341 ASN A CA 1
ATOM 2546 C C . ASN A 1 341 ? 2.868 18.597 -0.819 1.00 91.12 341 ASN A C 1
ATOM 2548 O O . ASN A 1 341 ? 3.105 18.354 -1.997 1.00 91.12 341 ASN A O 1
ATOM 2552 N N . LEU A 1 342 ? 2.834 17.627 0.102 1.00 94.44 342 LEU A N 1
ATOM 2553 C CA . LEU A 1 342 ? 3.095 16.216 -0.218 1.00 94.44 342 LEU A CA 1
ATOM 2554 C C . LEU A 1 342 ? 1.949 15.539 -0.993 1.00 94.44 342 LEU A C 1
ATOM 2556 O O . LEU A 1 342 ? 2.115 14.408 -1.451 1.00 94.44 342 LEU A O 1
ATOM 2560 N N . LEU A 1 343 ? 0.805 16.213 -1.167 1.00 93.69 343 LEU A N 1
ATOM 2561 C CA . LEU A 1 343 ? -0.256 15.762 -2.074 1.00 93.69 343 LEU A CA 1
ATOM 2562 C C . LEU A 1 343 ? 0.152 15.869 -3.549 1.00 93.69 343 LEU A C 1
ATOM 2564 O O . LEU A 1 343 ? -0.434 15.179 -4.381 1.00 93.69 343 LEU A O 1
ATOM 2568 N N . ASP A 1 344 ? 1.155 16.693 -3.875 1.00 92.88 344 ASP A N 1
ATOM 2569 C CA . ASP A 1 344 ? 1.876 16.607 -5.144 1.00 92.88 344 ASP A CA 1
ATOM 2570 C C . ASP A 1 344 ? 2.953 15.511 -5.030 1.00 92.88 344 ASP A C 1
ATOM 2572 O O . ASP A 1 344 ? 3.958 15.703 -4.333 1.00 92.88 344 ASP A O 1
ATOM 2576 N N . PRO A 1 345 ? 2.805 14.367 -5.730 1.00 94.12 345 PRO A N 1
ATOM 2577 C CA . PRO A 1 345 ? 3.760 13.266 -5.634 1.00 94.12 345 PRO A CA 1
ATOM 2578 C C . PRO A 1 345 ? 5.184 13.649 -6.065 1.00 94.12 345 PRO A C 1
ATOM 2580 O O . PRO A 1 345 ? 6.138 12.986 -5.654 1.00 94.12 345 PRO A O 1
ATOM 2583 N N . ASN A 1 346 ? 5.359 14.726 -6.843 1.00 91.44 346 ASN A N 1
ATOM 2584 C CA . ASN A 1 346 ? 6.688 15.218 -7.204 1.00 91.44 346 ASN A CA 1
ATOM 2585 C C . ASN A 1 346 ? 7.455 15.758 -5.988 1.00 91.44 346 ASN A C 1
ATOM 2587 O O . ASN A 1 346 ? 8.672 15.609 -5.938 1.00 91.44 346 ASN A O 1
ATOM 2591 N N . GLN A 1 347 ? 6.773 16.328 -4.989 1.00 91.31 347 GLN A N 1
ATOM 2592 C CA . GLN A 1 347 ? 7.424 16.802 -3.760 1.00 91.31 347 GLN A CA 1
ATOM 2593 C C . GLN A 1 347 ? 7.970 15.631 -2.938 1.00 91.31 347 GLN A C 1
ATOM 2595 O O . GLN A 1 347 ? 9.082 15.696 -2.412 1.00 91.31 347 GLN A O 1
ATOM 2600 N N . VAL A 1 348 ? 7.216 14.529 -2.877 1.00 94.81 348 VAL A N 1
ATOM 2601 C CA . VAL A 1 348 ? 7.655 13.286 -2.225 1.00 94.81 348 VAL A CA 1
ATOM 2602 C C . VAL A 1 348 ? 8.828 12.670 -2.990 1.00 94.81 348 VAL A C 1
ATOM 2604 O O . VAL A 1 348 ? 9.843 12.333 -2.383 1.00 94.81 348 VAL A O 1
ATOM 2607 N N . ARG A 1 349 ? 8.735 12.612 -4.327 1.00 93.69 349 ARG A N 1
ATOM 2608 C CA . ARG A 1 349 ? 9.817 12.155 -5.213 1.00 93.69 349 ARG A CA 1
ATOM 2609 C C . ARG A 1 349 ? 11.107 12.947 -5.004 1.00 93.69 349 ARG A C 1
ATOM 2611 O O . ARG A 1 349 ? 12.166 12.342 -4.911 1.00 93.69 349 ARG A O 1
ATOM 2618 N N . THR A 1 350 ? 11.029 14.274 -4.913 1.00 91.69 350 THR A N 1
ATOM 2619 C CA . THR A 1 350 ? 12.199 15.136 -4.675 1.00 91.69 350 THR A CA 1
ATOM 2620 C C . THR A 1 350 ? 12.841 14.874 -3.316 1.00 91.69 350 THR A C 1
ATOM 2622 O O . THR A 1 350 ? 14.056 14.925 -3.210 1.00 91.69 350 THR A O 1
ATOM 2625 N N . LYS A 1 351 ? 12.055 14.568 -2.277 1.00 92.69 351 LYS A N 1
ATOM 2626 C CA . LYS A 1 351 ? 12.594 14.230 -0.950 1.00 92.69 351 LYS A CA 1
ATOM 2627 C C . LYS A 1 351 ? 13.255 12.846 -0.884 1.00 92.69 351 LYS A C 1
ATOM 2629 O O . LYS A 1 351 ? 14.060 12.623 0.011 1.00 92.69 351 LYS A O 1
ATOM 2634 N N . LEU A 1 352 ? 12.869 11.917 -1.760 1.00 94.38 352 LEU A N 1
ATOM 2635 C CA . LEU A 1 352 ? 13.367 10.535 -1.779 1.00 94.38 352 LEU A CA 1
ATOM 2636 C C . LEU A 1 352 ? 14.602 10.320 -2.668 1.00 94.38 352 LEU A C 1
ATOM 2638 O O . LEU A 1 352 ? 15.291 9.318 -2.479 1.00 94.38 352 LEU A O 1
ATOM 2642 N N . ARG A 1 353 ? 14.842 11.195 -3.650 1.00 90.50 353 ARG A N 1
ATOM 2643 C CA . ARG A 1 353 ? 15.969 11.109 -4.592 1.00 90.50 353 ARG A CA 1
ATOM 2644 C C . ARG A 1 353 ? 17.175 11.898 -4.110 1.00 90.50 353 ARG A C 1
ATOM 2646 O O . ARG A 1 353 ? 18.295 11.408 -4.362 1.00 90.50 353 ARG A O 1
#

Mean predicted aligned error: 7.25 Å

Foldseek 3Di:
DFDPPDPDQDLFCNPPDFKWWWDDDPPDTDIDGPPDDDPTHTPDDPDDDPDQFLQADDPPCPVSRFDDDVLVVVCVLCVQLQWAWAKWQFLLPPVGFAALQLADDDVVVCVVPVQNNLQPSPAHRGNDGRQVSVCVLFVRNVQCPDPVRNRLGSRIHGHQDDDFDKRWMWIFTLQWQFDQVLWADWEDFDQKIWIDRQQKIKIQQQDSPHDPPDPRIDIDGQDCVDDQSVLLRNAQCNSVQWDHWYADPVRDIDTGGHCPVSVVRVVVVVVPVVPDDDDDPDFDPGNSQDPIDIWIATSVLQFFSPDDPDDDDPPDGGSRSGRGDTDDDDPVSDRDPSNSVSSHSVVSSVSRD